Protein AF-A0A2J7QT43-F1 (afdb_monomer_lite)

Secondary structure (DSSP, 8-state):
-HHHHHHHHHHHHHHHHHHHHHHHHHHHHHHHHHHHHHHHHHHHHHHHHHHHHHHHHHHHHHHHHHHHH-TT-------------------TTHHHHHHHHHHHHHHTTSS------HHHHHHHHHHHHHHHHHHHHHHHHHHHHHHHHHHHHHHHHHHHHHHHHHHHHHHHHHHHHHHHTTSSHHHHHHHHHHHHHHH---HHHHHHHHHHHHHHTT--HHHHHHHHHHTPPP-

pLDDT: mean 78.84, std 19.87, range [29.08, 98.31]

Foldseek 3Di:
DVVVVVVVVVVVVVVVVVVVVVVVVVVVVVVVVVVVVVVVVVVVVVVVVVVVVVVVVVVVVVVVVVVVLDPDDDDDDDDDDDDDDDDDDDDPDDVVVVVVSVVVVVVCVPPPDPDPPVVVVVVVVVVVVVVVVVVVVVVVVVVVVVVVVVVVVVVVVVVVVVVVVVVVVVVVVVVVVVVVLQDDPLVVVLVVLVVCLVVDPDLVSVVVSVVVNCVSVVDDPVRVVVVVVVSDDDD

Sequence (235 aa):
MKVKKLFSVQLLKAEKMKCKEELAATEMDYRGRLSLLEQQLQKQRERSLSLLEEKEQEIQTLKSTFQMFLPGNMKRGSPAELLETKETGSGSGNVIDSLTQFNEVIRGLGPTGGGENPHMLHYAHELARRNVEISNLRKAKHQLESAFRQFQRAATIEEEKHQEETNELKEEVARLQRCQSREGANLEYLKNVVLSFLLSTDSSSKRHMLNAIAAVLKFSSSEMEQVSCTHKPPV

Organism: NCBI:txid105785

Structure (mmCIF, N/CA/C/O backbone):
data_AF-A0A2J7QT43-F1
#
_entry.id   AF-A0A2J7QT43-F1
#
loop_
_atom_site.group_PDB
_atom_site.id
_atom_site.type_symbol
_atom_site.label_atom_id
_atom_site.label_alt_id
_atom_site.label_comp_id
_atom_site.label_asym_id
_atom_site.label_entity_id
_atom_site.label_seq_id
_atom_site.pdbx_PDB_ins_code
_atom_site.Cartn_x
_atom_site.Cartn_y
_atom_site.Cartn_z
_atom_site.occupancy
_atom_site.B_iso_or_equiv
_atom_site.auth_seq_id
_atom_site.auth_comp_id
_atom_site.auth_asym_id
_atom_site.auth_atom_id
_atom_site.pdbx_PDB_model_num
ATOM 1 N N . MET A 1 1 ? -29.840 -34.479 24.293 1.00 61.56 1 MET A N 1
ATOM 2 C CA . MET A 1 1 ? -28.801 -35.175 23.488 1.00 61.56 1 MET A CA 1
ATOM 3 C C . MET A 1 1 ? -28.805 -34.819 21.996 1.00 61.56 1 MET A C 1
ATOM 5 O O . MET A 1 1 ? -27.731 -34.552 21.474 1.00 61.56 1 MET A O 1
ATOM 9 N N . LYS A 1 2 ? -29.954 -34.758 21.302 1.00 67.00 2 LYS A N 1
ATOM 10 C CA . LYS A 1 2 ? -30.014 -34.458 19.850 1.00 67.00 2 LYS A CA 1
ATOM 11 C C . LYS A 1 2 ? -29.421 -33.092 19.447 1.00 67.00 2 LYS A C 1
ATOM 13 O O . LYS A 1 2 ? -28.679 -33.027 18.477 1.00 67.00 2 LYS A O 1
ATOM 18 N N . VAL A 1 3 ? -29.667 -32.036 20.230 1.00 73.56 3 VAL A N 1
ATOM 19 C CA . VAL A 1 3 ? -29.194 -30.663 19.938 1.00 73.56 3 VAL A CA 1
ATOM 20 C C . VAL A 1 3 ? -27.662 -30.543 19.980 1.00 73.56 3 VAL A C 1
ATOM 22 O O . VAL A 1 3 ? -27.067 -30.001 19.056 1.00 73.56 3 VAL A O 1
ATOM 25 N N . LYS A 1 4 ? -27.001 -31.136 20.988 1.00 76.00 4 LYS A N 1
ATOM 26 C CA . LYS A 1 4 ? -25.525 -31.173 21.076 1.00 76.00 4 LYS A CA 1
ATOM 27 C C . LYS A 1 4 ? -24.887 -31.904 19.888 1.00 76.00 4 LYS A C 1
ATOM 29 O O . LYS A 1 4 ? -23.853 -31.475 19.389 1.00 76.00 4 LYS A O 1
ATOM 34 N N . LYS A 1 5 ? -25.516 -32.986 19.414 1.00 78.94 5 LYS A N 1
ATOM 35 C CA . LYS A 1 5 ? -25.038 -33.750 18.252 1.00 78.94 5 LYS A CA 1
ATOM 36 C C . LYS A 1 5 ? -25.176 -32.944 16.956 1.00 78.94 5 LYS A C 1
ATOM 38 O O . LYS A 1 5 ? -24.271 -32.967 16.134 1.00 78.94 5 LYS A O 1
ATOM 43 N N . LEU A 1 6 ? -26.269 -32.192 16.805 1.00 82.69 6 LEU A N 1
ATOM 44 C CA . LEU A 1 6 ? -26.490 -31.319 15.650 1.00 82.69 6 LEU A CA 1
ATOM 45 C C . LEU A 1 6 ? -25.463 -30.176 15.592 1.00 82.69 6 LEU A C 1
ATOM 47 O O . LEU A 1 6 ? -24.885 -29.925 14.539 1.00 82.69 6 LEU A O 1
ATOM 51 N N . PHE A 1 7 ? -25.191 -29.545 16.738 1.00 87.88 7 PHE A N 1
ATOM 52 C CA . PHE A 1 7 ? -24.201 -28.473 16.857 1.00 87.88 7 PHE A CA 1
ATOM 53 C C . PHE A 1 7 ? -22.779 -28.965 16.554 1.00 87.88 7 PHE A C 1
ATOM 55 O O . PHE A 1 7 ? -22.056 -28.336 15.790 1.00 87.88 7 PHE A O 1
ATOM 62 N N . SER A 1 8 ? -22.402 -30.140 17.069 1.00 87.62 8 SER A N 1
ATOM 63 C CA . SER A 1 8 ? -21.104 -30.765 16.776 1.00 87.62 8 SER A CA 1
ATOM 64 C C . SER A 1 8 ? -20.928 -31.091 15.286 1.00 87.62 8 SER A C 1
ATOM 66 O O . SER A 1 8 ? -19.861 -30.846 14.728 1.00 87.62 8 SER A O 1
ATOM 68 N N . VAL A 1 9 ? -21.980 -31.570 14.612 1.00 90.06 9 VAL A N 1
ATOM 69 C CA . VAL A 1 9 ? -21.951 -31.832 13.161 1.00 90.06 9 VAL A CA 1
ATOM 70 C C . VAL A 1 9 ? -21.830 -30.536 12.352 1.00 90.06 9 VAL A C 1
ATOM 72 O O . VAL A 1 9 ? -21.115 -30.507 11.352 1.00 90.06 9 VAL A O 1
ATOM 75 N N . GLN A 1 10 ? -22.498 -29.459 12.774 1.00 89.06 10 GLN A N 1
ATOM 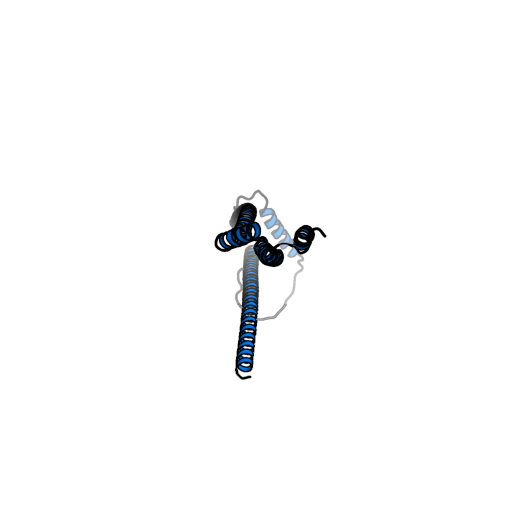76 C CA . GLN A 1 10 ? -22.375 -28.148 12.129 1.00 89.06 10 GLN A CA 1
ATOM 77 C C . GLN A 1 10 ? -20.966 -27.563 12.278 1.00 89.06 10 GLN A C 1
ATOM 79 O O . GLN A 1 10 ? -20.416 -27.073 11.294 1.00 89.06 10 GLN A O 1
ATOM 84 N N . LEU A 1 11 ? -20.360 -27.684 13.462 1.00 91.25 11 LEU A N 1
ATOM 85 C CA . LEU A 1 11 ? -18.984 -27.252 13.724 1.00 91.25 11 LEU A CA 1
ATOM 86 C C . LEU A 1 11 ? -17.975 -27.999 12.848 1.00 91.25 11 LEU A C 1
ATOM 88 O O . LEU A 1 11 ? -17.187 -27.363 12.157 1.00 91.25 11 LEU A O 1
ATOM 92 N N . LEU A 1 12 ? -18.073 -29.330 12.781 1.00 91.81 12 LEU A N 1
ATOM 93 C CA . LEU A 1 12 ? -17.189 -30.151 11.948 1.00 91.81 12 LEU A CA 1
ATOM 94 C C . LEU A 1 12 ? -17.316 -29.800 10.454 1.00 91.81 12 LEU A C 1
ATOM 96 O O . LEU A 1 12 ? -16.341 -29.813 9.702 1.00 91.81 12 LEU A O 1
ATOM 100 N N . LYS A 1 13 ? -18.535 -29.473 10.005 1.00 92.94 13 LYS A N 1
ATOM 101 C CA . LYS A 1 13 ? -18.793 -29.053 8.623 1.00 92.94 13 LYS A CA 1
ATOM 102 C C . LYS A 1 13 ? -18.181 -27.681 8.329 1.00 92.94 13 LYS A C 1
ATOM 104 O O . LYS A 1 13 ? -17.627 -27.507 7.248 1.00 92.94 13 LYS A O 1
ATOM 109 N N . ALA A 1 14 ? -18.251 -26.744 9.275 1.00 93.06 14 ALA A N 1
ATOM 110 C CA . ALA A 1 14 ? -17.619 -25.432 9.156 1.00 93.06 14 ALA A CA 1
ATOM 111 C C . ALA A 1 14 ? -16.085 -25.538 9.134 1.00 93.06 14 ALA A C 1
ATOM 113 O O . ALA A 1 14 ? -15.444 -24.937 8.278 1.00 93.06 14 ALA A O 1
ATOM 114 N N . GLU A 1 15 ? -15.501 -26.371 9.998 1.00 92.81 15 GLU A N 1
ATOM 115 C CA . GLU A 1 15 ? -14.054 -26.622 10.038 1.00 92.81 15 GLU A CA 1
ATOM 116 C C . GLU A 1 15 ? -13.543 -27.242 8.731 1.00 92.81 15 GLU A C 1
ATOM 118 O O . GLU A 1 15 ? -12.542 -26.800 8.168 1.00 92.81 15 GLU A O 1
ATOM 123 N N . LYS A 1 16 ? -14.285 -28.213 8.182 1.00 93.31 16 LYS A N 1
ATOM 124 C CA . LYS A 1 16 ? -13.969 -28.828 6.887 1.00 93.31 16 LYS A CA 1
ATOM 125 C C . LYS A 1 16 ? -14.049 -27.829 5.730 1.00 93.31 16 LYS A C 1
ATOM 127 O O . LYS A 1 16 ? -13.234 -27.904 4.814 1.00 93.31 16 LYS A O 1
ATOM 132 N N . MET A 1 17 ? -15.029 -26.923 5.748 1.00 94.56 17 MET A N 1
ATOM 133 C CA . MET A 1 17 ? -15.142 -25.860 4.743 1.00 94.56 17 MET A CA 1
ATOM 134 C C . MET A 1 17 ? -13.964 -24.892 4.836 1.00 94.56 17 MET A C 1
ATOM 136 O O . MET A 1 17 ? -13.324 -24.640 3.821 1.00 94.56 17 MET A O 1
ATOM 140 N N . LYS A 1 18 ? -13.607 -24.461 6.049 1.00 95.25 18 LYS A N 1
ATOM 141 C CA . LYS A 1 18 ? -12.471 -23.568 6.286 1.00 95.25 18 LYS A CA 1
ATOM 142 C C . LYS A 1 18 ? -11.145 -24.174 5.816 1.00 95.25 18 LYS A C 1
ATOM 144 O O . LYS A 1 18 ? -10.412 -23.541 5.070 1.00 95.25 18 LYS A O 1
ATOM 149 N N . CYS A 1 19 ? -10.880 -25.436 6.157 1.00 94.00 19 CYS A N 1
ATOM 150 C CA . CYS A 1 19 ? -9.677 -26.137 5.697 1.00 94.00 19 CYS A CA 1
ATOM 151 C C . CYS A 1 19 ? -9.636 -26.274 4.161 1.00 94.00 19 CYS A C 1
ATOM 153 O O . CYS A 1 19 ? -8.582 -26.139 3.545 1.00 94.00 19 CYS A O 1
ATOM 155 N N . LYS A 1 20 ? -10.793 -26.492 3.519 1.00 96.25 20 LYS A N 1
ATOM 156 C CA . LYS A 1 20 ? -10.895 -26.555 2.054 1.00 96.25 20 LYS A CA 1
ATOM 157 C C . LYS A 1 20 ? -10.632 -25.195 1.395 1.00 96.25 20 LYS A C 1
ATOM 159 O O . LYS A 1 20 ? -10.003 -25.152 0.342 1.00 96.25 20 LYS A O 1
ATOM 164 N N . GLU A 1 21 ? -11.117 -24.112 1.993 1.00 95.94 21 GLU A N 1
ATOM 165 C CA . GLU A 1 21 ? -10.874 -22.741 1.529 1.00 95.94 21 GLU A CA 1
ATOM 166 C C . GLU A 1 21 ? -9.398 -22.354 1.677 1.00 95.94 21 GLU A C 1
ATOM 168 O O . GLU A 1 21 ? -8.811 -21.838 0.730 1.00 95.94 21 GLU A O 1
ATOM 173 N N . GLU A 1 22 ? -8.770 -22.684 2.808 1.00 95.69 22 GLU A N 1
ATOM 174 C CA . GLU A 1 22 ? -7.334 -22.465 3.037 1.00 95.69 22 GLU A CA 1
ATOM 175 C C . GLU A 1 22 ? -6.466 -23.266 2.048 1.00 95.69 22 GLU A C 1
ATOM 177 O O . GLU A 1 22 ? -5.495 -22.741 1.494 1.00 95.69 22 GLU A O 1
ATOM 182 N N . LEU A 1 23 ? -6.839 -24.516 1.749 1.00 94.81 23 LEU A N 1
ATOM 183 C CA . LEU A 1 23 ? -6.164 -25.322 0.728 1.00 94.81 23 LEU A CA 1
ATOM 184 C C . LEU A 1 23 ? -6.304 -24.692 -0.666 1.00 94.81 23 LEU A C 1
ATOM 186 O O . LEU A 1 23 ? -5.317 -24.553 -1.380 1.00 94.81 23 LEU A O 1
ATOM 190 N N . ALA A 1 24 ? -7.509 -24.261 -1.044 1.00 96.38 24 ALA A N 1
ATOM 191 C CA . ALA A 1 24 ? -7.739 -23.628 -2.341 1.00 96.38 24 ALA A CA 1
ATOM 192 C C . ALA A 1 24 ? -6.985 -22.292 -2.482 1.00 96.38 24 ALA A C 1
ATOM 194 O O . ALA A 1 24 ? -6.454 -21.993 -3.552 1.00 96.38 24 ALA A O 1
ATOM 195 N N . ALA A 1 25 ? -6.902 -21.508 -1.403 1.00 96.69 25 ALA A N 1
ATOM 196 C CA . ALA A 1 25 ? -6.152 -20.256 -1.374 1.00 96.69 25 ALA A CA 1
ATOM 197 C C . ALA A 1 25 ? -4.647 -20.500 -1.560 1.00 96.69 25 ALA A C 1
ATOM 199 O O . ALA A 1 25 ? -4.021 -19.879 -2.418 1.00 96.69 25 ALA A O 1
ATOM 200 N N . THR A 1 26 ? -4.078 -21.461 -0.825 1.00 95.19 26 THR A N 1
ATOM 201 C CA . THR A 1 26 ? -2.656 -21.809 -0.970 1.00 95.19 26 THR A CA 1
ATOM 202 C C . THR A 1 26 ? -2.347 -22.394 -2.352 1.00 95.19 26 THR A C 1
ATOM 204 O O . THR A 1 26 ? -1.345 -22.021 -2.959 1.00 95.19 26 THR A O 1
ATOM 207 N N . GLU A 1 27 ? -3.221 -23.234 -2.916 1.00 96.81 27 GLU A N 1
ATOM 208 C CA . GLU A 1 27 ? -3.086 -23.725 -4.295 1.00 96.81 27 GLU A CA 1
ATOM 209 C C . GLU A 1 27 ? -3.117 -22.594 -5.334 1.00 96.81 27 GLU A C 1
ATOM 211 O O . GLU A 1 27 ? -2.319 -22.611 -6.277 1.00 96.81 27 GLU A O 1
ATOM 216 N N . MET A 1 28 ? -4.000 -21.602 -5.176 1.00 96.50 28 MET A N 1
ATOM 217 C CA . MET A 1 28 ? -4.022 -20.424 -6.049 1.00 96.50 28 MET A CA 1
ATOM 218 C C . MET A 1 28 ? -2.728 -19.615 -5.946 1.00 96.50 28 MET A C 1
ATOM 220 O O . MET A 1 28 ? -2.174 -19.240 -6.982 1.00 96.50 28 MET A O 1
ATOM 224 N N . ASP A 1 29 ? -2.206 -19.407 -4.738 1.00 96.50 29 ASP A N 1
ATOM 225 C CA . ASP A 1 29 ? -0.939 -18.702 -4.529 1.00 96.50 29 ASP A CA 1
ATOM 226 C C . ASP A 1 29 ? 0.233 -19.430 -5.199 1.00 96.50 29 ASP A C 1
ATOM 228 O O . ASP A 1 29 ? 1.050 -18.806 -5.884 1.00 96.50 29 ASP A O 1
ATOM 232 N N . TYR A 1 30 ? 0.313 -20.758 -5.060 1.00 95.94 30 TYR A N 1
ATOM 233 C CA . TYR A 1 30 ? 1.356 -21.550 -5.715 1.00 95.94 30 TYR A CA 1
ATOM 234 C C . TYR A 1 30 ? 1.230 -21.526 -7.238 1.00 95.94 30 TYR A C 1
ATOM 236 O O . TYR A 1 30 ? 2.240 -21.362 -7.924 1.00 95.94 30 TYR A O 1
ATOM 244 N N . ARG A 1 31 ? 0.009 -21.615 -7.782 1.00 97.62 31 ARG A N 1
ATOM 245 C CA . ARG A 1 31 ? -0.229 -21.457 -9.227 1.00 97.62 31 ARG A CA 1
ATOM 246 C C . ARG A 1 31 ? 0.184 -20.073 -9.724 1.00 97.62 31 ARG A C 1
ATOM 248 O O . ARG A 1 31 ? 0.811 -19.974 -10.776 1.00 97.62 31 ARG A O 1
ATOM 255 N N . GLY A 1 32 ? -0.108 -19.021 -8.959 1.00 97.19 32 GLY A N 1
ATOM 256 C CA . GLY A 1 32 ? 0.315 -17.657 -9.275 1.00 97.19 32 GLY A CA 1
ATOM 257 C C . GLY A 1 32 ? 1.838 -17.513 -9.300 1.00 97.19 32 GLY A C 1
ATOM 258 O O . GLY A 1 32 ? 2.397 -16.975 -10.257 1.00 97.19 32 GLY A O 1
ATOM 259 N N . ARG A 1 33 ? 2.532 -18.056 -8.291 1.00 97.25 33 ARG A N 1
ATOM 260 C CA . ARG A 1 33 ? 4.005 -18.056 -8.228 1.00 97.25 33 ARG A CA 1
ATOM 261 C C . ARG A 1 33 ? 4.638 -18.842 -9.376 1.00 97.25 33 ARG A C 1
ATOM 263 O O . ARG A 1 33 ? 5.612 -18.366 -9.954 1.00 97.25 33 ARG A O 1
ATOM 270 N N . LEU A 1 34 ? 4.085 -20.006 -9.721 1.00 96.25 34 LEU A N 1
ATOM 271 C CA . LEU A 1 34 ? 4.544 -20.808 -10.860 1.00 96.25 34 LEU A CA 1
ATOM 272 C C . LEU A 1 34 ? 4.409 -20.034 -12.173 1.00 96.25 34 LEU A C 1
ATOM 274 O O . LEU A 1 34 ? 5.391 -19.903 -12.897 1.00 96.25 34 LEU A O 1
ATOM 278 N N . SER A 1 35 ? 3.243 -19.435 -12.426 1.00 96.44 35 SER A N 1
ATOM 279 C CA . SER A 1 35 ? 3.007 -18.642 -13.637 1.00 96.44 35 SER A CA 1
ATOM 280 C C . SER A 1 35 ? 3.967 -17.450 -13.752 1.00 96.44 35 SER A C 1
ATOM 282 O O . SER A 1 35 ? 4.506 -17.182 -14.828 1.00 96.44 35 SER A O 1
ATOM 284 N N . LEU A 1 36 ? 4.258 -16.765 -12.639 1.00 97.06 36 LEU A N 1
ATOM 285 C CA . LEU A 1 36 ? 5.228 -15.669 -12.623 1.00 97.06 36 LEU A CA 1
ATOM 286 C C . LEU A 1 36 ? 6.647 -16.149 -12.972 1.00 97.06 36 LEU A C 1
ATOM 288 O O . LEU A 1 36 ? 7.334 -15.503 -13.765 1.00 97.06 36 LEU A O 1
ATOM 292 N N . LEU A 1 37 ? 7.085 -17.271 -12.394 1.00 97.31 37 LEU A N 1
ATOM 293 C CA . LEU A 1 37 ? 8.401 -17.856 -12.668 1.00 97.31 37 LEU A CA 1
ATOM 294 C C . LEU A 1 37 ? 8.528 -18.305 -14.128 1.00 97.31 37 LEU A C 1
ATOM 296 O O . LEU A 1 37 ? 9.536 -18.019 -14.774 1.00 97.31 37 LEU A O 1
ATOM 300 N N . GLU A 1 38 ? 7.496 -18.948 -14.671 1.00 96.44 38 GLU A N 1
ATOM 301 C CA . GLU A 1 38 ? 7.438 -19.338 -16.082 1.00 96.44 38 GLU A CA 1
ATOM 302 C C . GLU A 1 38 ? 7.547 -18.118 -17.003 1.00 96.44 38 GLU A C 1
ATOM 304 O O . GLU A 1 38 ? 8.339 -18.120 -17.948 1.00 96.44 38 GLU A O 1
ATOM 309 N N . GLN A 1 39 ? 6.831 -17.033 -16.691 1.00 97.19 39 GLN A N 1
ATOM 310 C CA . GLN A 1 39 ? 6.901 -15.793 -17.461 1.00 97.19 39 GLN A CA 1
ATOM 311 C C . GLN A 1 39 ? 8.296 -15.150 -17.402 1.00 97.19 39 GLN A C 1
ATOM 313 O O . GLN A 1 39 ? 8.789 -14.641 -18.410 1.00 97.19 39 GLN A O 1
ATOM 318 N N . GLN A 1 40 ? 8.945 -15.149 -16.235 1.00 94.75 40 GLN A N 1
ATOM 319 C CA . GLN A 1 40 ? 10.306 -14.625 -16.089 1.00 94.75 40 GLN A CA 1
ATOM 320 C C . GLN A 1 40 ? 11.310 -15.435 -16.913 1.00 94.75 40 GLN A C 1
ATOM 322 O O . GLN A 1 40 ? 12.140 -14.855 -17.617 1.00 94.75 40 GLN A O 1
ATOM 327 N N . LEU A 1 41 ? 11.198 -16.762 -16.875 1.00 96.62 41 LEU A N 1
ATOM 328 C CA . LEU A 1 41 ? 12.061 -17.665 -17.626 1.00 96.62 41 LEU A CA 1
ATOM 329 C C . LEU A 1 41 ? 11.861 -17.503 -19.139 1.00 96.62 41 LEU A C 1
ATOM 331 O O . LEU A 1 41 ? 12.836 -17.456 -19.891 1.00 96.62 41 LEU A O 1
ATOM 335 N N . GLN A 1 42 ? 10.615 -17.336 -19.585 1.00 94.69 42 GLN A N 1
ATOM 336 C CA . GLN A 1 42 ? 10.295 -17.053 -20.982 1.00 94.69 42 GLN A CA 1
ATOM 337 C C . GLN A 1 42 ? 10.910 -15.723 -21.448 1.00 94.69 42 GLN A C 1
ATOM 339 O O . GLN A 1 42 ? 11.611 -15.693 -22.458 1.00 94.69 42 GLN A O 1
ATOM 344 N N . LYS A 1 43 ? 10.762 -14.647 -20.664 1.00 96.75 43 LYS A N 1
ATOM 345 C CA . LYS A 1 43 ? 11.392 -13.346 -20.959 1.00 96.75 43 LYS A CA 1
ATOM 346 C C . LYS A 1 43 ? 12.916 -13.431 -21.013 1.00 96.75 43 LYS A C 1
ATOM 348 O O . LYS A 1 43 ? 13.546 -12.780 -21.844 1.00 96.75 43 LYS A O 1
ATOM 353 N N . GLN A 1 44 ? 13.529 -14.221 -20.131 1.00 95.31 44 GLN A N 1
ATOM 354 C CA . GLN A 1 44 ? 14.975 -14.431 -20.143 1.00 95.31 44 GLN A CA 1
ATOM 355 C C . GLN A 1 44 ? 15.423 -15.157 -21.418 1.00 95.31 44 GLN A C 1
ATOM 357 O O . GLN A 1 44 ? 16.417 -14.754 -22.023 1.00 95.31 44 GLN A O 1
ATOM 362 N N . ARG A 1 45 ? 14.684 -16.189 -21.847 1.00 96.81 45 ARG A N 1
ATOM 363 C CA . ARG A 1 45 ? 14.942 -16.900 -23.109 1.00 96.81 45 ARG A CA 1
ATOM 364 C C . ARG A 1 45 ? 14.825 -15.969 -24.310 1.00 96.81 45 ARG A C 1
ATOM 366 O O . ARG A 1 45 ? 15.742 -15.934 -25.121 1.00 96.81 45 ARG A O 1
ATOM 373 N N . GLU A 1 46 ? 13.758 -15.180 -24.388 1.00 94.69 46 GLU A N 1
ATOM 374 C CA . GLU A 1 46 ? 13.542 -14.205 -25.468 1.00 94.69 46 GLU A CA 1
ATOM 375 C C . GLU A 1 46 ? 14.668 -13.169 -25.529 1.00 94.69 46 GLU A C 1
ATOM 377 O O . GLU A 1 46 ? 15.241 -12.933 -26.592 1.00 94.69 46 GLU A O 1
ATOM 382 N N . ARG A 1 47 ? 15.067 -12.615 -24.377 1.00 92.62 47 ARG A N 1
ATOM 383 C CA . ARG A 1 47 ? 16.205 -11.691 -24.295 1.00 92.62 47 ARG A CA 1
ATOM 384 C C . ARG A 1 47 ? 17.508 -12.342 -24.758 1.00 92.62 47 ARG A C 1
ATOM 386 O O . ARG A 1 47 ? 18.287 -11.704 -25.459 1.00 92.62 47 ARG A O 1
ATOM 393 N N . SER A 1 48 ? 17.757 -13.589 -24.358 1.00 90.88 48 SER A N 1
ATOM 394 C CA . SER A 1 48 ? 18.959 -14.322 -24.762 1.00 90.88 48 SER A CA 1
ATOM 395 C C . SER A 1 48 ? 18.976 -14.609 -26.261 1.00 90.88 48 SER A C 1
ATOM 397 O O . SER A 1 48 ? 20.030 -14.496 -26.877 1.00 90.88 48 SER A O 1
ATOM 399 N N . LEU A 1 49 ? 17.830 -14.971 -26.844 1.00 92.19 49 LEU A N 1
ATOM 400 C CA . LEU A 1 49 ? 17.700 -15.215 -28.280 1.00 92.19 49 LEU A CA 1
ATOM 401 C C . LEU A 1 49 ? 17.925 -13.934 -29.083 1.00 92.19 49 LEU A C 1
ATOM 403 O O . LEU A 1 49 ? 18.687 -13.956 -30.040 1.00 92.19 49 LEU A O 1
ATOM 407 N N . SER A 1 50 ? 17.344 -12.815 -28.651 1.00 88.25 50 SER A N 1
ATOM 408 C CA . SER A 1 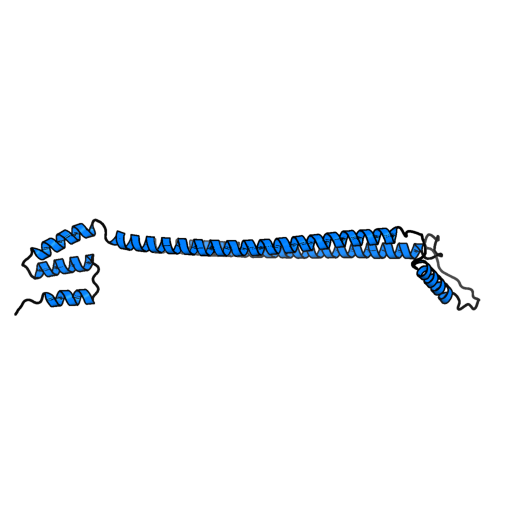50 ? 17.535 -11.519 -29.310 1.00 88.25 50 SER A CA 1
ATOM 409 C C . SER A 1 50 ? 18.999 -11.059 -29.284 1.00 88.25 50 SER A C 1
ATOM 411 O O . SER A 1 50 ? 19.512 -10.603 -30.300 1.00 88.25 50 SER A O 1
ATOM 413 N N . LEU A 1 51 ? 19.703 -11.237 -28.159 1.00 89.06 51 LEU A N 1
ATOM 414 C CA . LEU A 1 51 ? 21.139 -10.936 -28.075 1.00 89.06 51 LEU A CA 1
ATOM 415 C C . LEU A 1 51 ? 21.983 -11.855 -28.965 1.00 89.06 51 LEU A C 1
ATOM 417 O O . LEU A 1 51 ? 22.982 -11.418 -29.532 1.00 89.06 51 LEU A O 1
ATOM 421 N N . LEU A 1 52 ? 21.604 -13.131 -29.071 1.00 90.12 52 LEU A N 1
ATOM 422 C CA . LEU A 1 52 ? 22.289 -14.080 -29.942 1.00 90.12 52 LEU A CA 1
ATOM 423 C C . LEU A 1 52 ? 22.103 -13.702 -31.417 1.00 90.12 52 LEU A C 1
ATOM 425 O O . LEU A 1 52 ? 23.066 -13.738 -32.175 1.00 90.12 52 LEU A O 1
ATOM 429 N N . GLU A 1 53 ? 20.894 -13.293 -31.804 1.00 90.50 53 GLU A N 1
ATOM 430 C CA . GLU A 1 53 ? 20.589 -12.808 -33.151 1.00 90.50 53 GLU A CA 1
ATOM 431 C C . GLU A 1 53 ? 21.385 -11.540 -33.492 1.00 90.50 53 GLU A C 1
ATOM 433 O O . GLU A 1 53 ? 22.000 -11.479 -34.553 1.00 90.50 53 GLU A O 1
ATOM 438 N N . GLU A 1 54 ? 21.460 -10.568 -32.576 1.00 89.75 54 GLU A N 1
ATOM 439 C CA . GLU A 1 54 ? 22.285 -9.362 -32.747 1.00 89.75 54 GLU A CA 1
ATOM 440 C C . GLU A 1 54 ? 23.764 -9.722 -32.961 1.00 89.75 54 GLU A C 1
ATOM 442 O O . GLU A 1 54 ? 24.422 -9.184 -33.853 1.00 89.75 54 GLU A O 1
ATOM 447 N N . LYS A 1 55 ? 24.288 -10.680 -32.185 1.00 91.44 55 LYS A N 1
ATOM 448 C CA . LYS A 1 55 ? 25.673 -11.146 -32.329 1.00 91.44 55 LYS A CA 1
ATOM 449 C C . LYS A 1 55 ? 25.908 -11.894 -33.635 1.00 91.44 55 LYS A C 1
ATOM 451 O O . LYS A 1 55 ? 26.956 -11.702 -34.245 1.00 91.44 55 LYS A O 1
ATOM 456 N N . GLU A 1 56 ? 24.957 -12.703 -34.089 1.00 89.44 56 GLU A N 1
ATOM 457 C CA . GLU A 1 56 ? 25.064 -13.377 -35.384 1.00 89.44 56 GLU A CA 1
ATOM 458 C C . GLU A 1 56 ? 25.044 -12.362 -36.535 1.00 89.44 56 GLU A C 1
ATOM 460 O O . GLU A 1 56 ? 25.858 -12.462 -37.451 1.00 89.44 56 GLU A O 1
ATOM 465 N N . GLN A 1 57 ? 24.200 -11.328 -36.456 1.00 88.56 57 GLN A N 1
ATOM 466 C CA . GLN A 1 57 ? 24.178 -10.231 -37.428 1.00 88.56 57 GLN A CA 1
ATOM 467 C C . GLN A 1 57 ? 25.492 -9.435 -37.429 1.00 88.56 57 GLN A C 1
ATOM 469 O O . GLN A 1 57 ? 26.015 -9.110 -38.499 1.00 88.56 57 GLN A O 1
ATOM 474 N N . GLU A 1 58 ? 26.068 -9.156 -36.256 1.00 88.75 58 GLU A N 1
ATOM 475 C CA . GLU A 1 58 ? 27.380 -8.511 -36.128 1.00 88.75 58 GLU A CA 1
ATOM 476 C C . GLU A 1 58 ? 28.477 -9.374 -36.769 1.00 88.75 58 GLU A C 1
ATOM 478 O O . GLU A 1 58 ? 29.255 -8.881 -37.587 1.00 88.75 58 GLU A O 1
ATOM 483 N N . ILE A 1 59 ? 28.495 -10.679 -36.477 1.00 87.62 59 ILE A N 1
ATOM 484 C CA . ILE A 1 59 ? 29.431 -11.640 -37.075 1.00 87.62 59 ILE A CA 1
ATOM 485 C C . ILE A 1 59 ? 29.255 -11.695 -38.594 1.00 87.62 59 ILE A C 1
ATOM 487 O O . ILE A 1 59 ? 30.245 -11.693 -39.325 1.00 87.62 59 ILE A O 1
ATOM 491 N N . GLN A 1 60 ? 28.020 -11.747 -39.090 1.00 85.00 60 GLN A N 1
ATOM 492 C CA . GLN A 1 60 ? 27.727 -11.803 -40.519 1.00 85.00 60 GLN A CA 1
ATOM 493 C C . GLN A 1 60 ? 28.167 -10.520 -41.226 1.00 85.00 60 GLN A C 1
ATOM 495 O O . GLN A 1 60 ? 28.785 -10.582 -42.290 1.00 85.00 60 GLN A O 1
ATOM 500 N N . THR A 1 61 ? 27.931 -9.368 -40.603 1.00 81.25 61 THR A N 1
ATOM 501 C CA . THR A 1 61 ? 28.397 -8.069 -41.094 1.00 81.25 61 THR A CA 1
ATOM 502 C C . THR A 1 61 ? 29.919 -8.027 -41.126 1.00 81.25 61 THR A C 1
ATOM 504 O O . THR A 1 61 ? 30.492 -7.649 -42.146 1.00 81.25 61 THR A O 1
ATOM 507 N N . LEU A 1 62 ? 30.593 -8.481 -40.066 1.00 79.75 62 LEU A N 1
ATOM 508 C CA . LEU A 1 62 ? 32.052 -8.513 -39.989 1.00 79.75 62 LEU A CA 1
ATOM 509 C C . LEU A 1 62 ? 32.653 -9.464 -41.034 1.00 79.75 62 LEU A C 1
ATOM 511 O O . LEU A 1 62 ? 33.607 -9.096 -41.713 1.00 79.75 62 LEU A O 1
ATOM 515 N N . LYS A 1 63 ? 32.053 -10.646 -41.230 1.00 76.50 63 LYS A N 1
ATOM 516 C CA . LYS A 1 63 ? 32.425 -11.603 -42.286 1.00 76.50 63 LYS A CA 1
ATOM 517 C C . LYS A 1 63 ? 32.243 -11.006 -43.679 1.00 76.50 63 LYS A C 1
ATOM 519 O O . LYS A 1 63 ? 33.157 -11.097 -44.490 1.00 76.50 63 LYS A O 1
ATOM 524 N N . SER A 1 64 ? 31.099 -10.377 -43.950 1.00 73.44 64 SER A N 1
ATOM 525 C CA . SER A 1 64 ? 30.820 -9.734 -45.241 1.00 73.44 64 SER A CA 1
ATOM 526 C C . SER A 1 64 ? 31.790 -8.585 -45.507 1.00 73.44 64 SER A C 1
ATOM 528 O O . SER A 1 64 ? 32.306 -8.445 -46.609 1.00 73.44 64 SER A O 1
ATOM 530 N N . THR A 1 65 ? 32.076 -7.790 -44.478 1.00 76.75 65 THR A N 1
ATOM 531 C CA . THR A 1 65 ? 33.026 -6.677 -44.522 1.00 76.75 65 THR A CA 1
ATOM 532 C C . THR A 1 65 ? 34.438 -7.194 -44.801 1.00 76.75 65 THR A C 1
ATOM 534 O O . THR A 1 65 ? 35.091 -6.739 -45.733 1.00 76.75 65 THR A O 1
ATOM 537 N N . PHE A 1 66 ? 34.883 -8.220 -44.074 1.00 75.12 66 PHE A N 1
ATOM 538 C CA . PHE A 1 66 ? 36.181 -8.864 -44.276 1.00 75.12 66 PHE A CA 1
ATOM 539 C C . PHE A 1 66 ? 36.315 -9.487 -45.673 1.00 75.12 66 PHE A C 1
ATOM 541 O O . PHE A 1 66 ? 37.333 -9.309 -46.337 1.00 75.12 66 PHE A O 1
ATOM 548 N N . GLN A 1 67 ? 35.267 -10.154 -46.164 1.00 72.19 67 GLN A N 1
ATOM 549 C CA . GLN A 1 67 ? 35.225 -10.717 -47.514 1.00 72.19 67 GLN A CA 1
ATOM 550 C C . GLN A 1 67 ? 35.265 -9.632 -48.604 1.00 72.19 67 GLN A C 1
ATOM 552 O O . GLN A 1 67 ? 35.798 -9.875 -49.683 1.00 72.19 67 GLN A O 1
ATOM 557 N N . MET A 1 68 ? 34.735 -8.440 -48.322 1.00 61.81 68 MET A N 1
ATOM 558 C CA . MET A 1 68 ? 34.756 -7.289 -49.227 1.00 61.81 68 MET A CA 1
ATOM 559 C C . MET A 1 68 ? 36.115 -6.565 -49.247 1.00 61.81 68 MET A C 1
ATOM 561 O O . MET A 1 68 ? 36.464 -5.968 -50.262 1.00 61.81 68 MET A O 1
ATOM 565 N N . PHE A 1 69 ? 36.897 -6.647 -48.162 1.00 62.38 69 PHE A N 1
ATOM 566 C CA . PHE A 1 69 ? 38.235 -6.046 -48.045 1.00 62.38 69 PHE A CA 1
ATOM 567 C C . PHE A 1 69 ? 39.392 -6.965 -48.469 1.00 62.38 69 PHE A C 1
ATOM 569 O O . PHE A 1 69 ? 40.514 -6.487 -48.618 1.00 62.38 69 PHE A O 1
ATOM 576 N N . LEU A 1 70 ? 39.146 -8.260 -48.691 1.00 55.91 70 LEU A N 1
ATOM 577 C CA . LEU A 1 70 ? 40.124 -9.195 -49.255 1.00 55.91 70 LEU A CA 1
ATOM 578 C C . LEU A 1 70 ? 40.048 -9.197 -50.796 1.00 55.91 70 LEU A C 1
ATOM 580 O O . LEU A 1 70 ? 39.088 -9.739 -51.356 1.00 55.91 70 LEU A O 1
ATOM 584 N N . PRO A 1 71 ? 41.055 -8.682 -51.526 1.00 51.22 71 PRO A N 1
ATOM 585 C CA . PRO A 1 71 ? 41.132 -8.880 -52.966 1.00 51.22 71 PRO A CA 1
ATOM 586 C C . PRO A 1 71 ? 41.599 -10.318 -53.235 1.00 51.22 71 PRO A C 1
ATOM 588 O O . PRO A 1 71 ? 42.792 -10.605 -53.240 1.00 51.22 71 PRO A O 1
ATOM 591 N N . GLY A 1 72 ? 40.659 -11.250 -53.424 1.00 52.97 72 GLY A N 1
ATOM 592 C CA . GLY A 1 72 ? 41.027 -12.634 -53.755 1.00 52.97 72 GLY A CA 1
ATOM 593 C C . GLY A 1 72 ? 39.911 -13.648 -54.000 1.00 52.97 72 GLY A C 1
ATOM 594 O O . GLY A 1 72 ? 40.162 -14.636 -54.679 1.00 52.97 72 GLY A O 1
ATOM 595 N N . ASN A 1 73 ? 38.673 -13.431 -53.541 1.00 48.59 73 ASN A N 1
ATOM 596 C CA . ASN A 1 73 ? 37.623 -14.457 -53.652 1.00 48.59 73 ASN A CA 1
ATOM 597 C C . ASN A 1 73 ? 36.332 -13.937 -54.300 1.00 48.59 73 ASN A C 1
ATOM 599 O O . ASN A 1 73 ? 35.240 -14.034 -53.742 1.00 48.59 73 ASN A O 1
ATOM 603 N N . MET A 1 74 ? 36.450 -13.441 -55.532 1.00 52.56 74 MET A N 1
ATOM 604 C CA . MET A 1 74 ? 35.317 -13.373 -56.454 1.00 52.56 74 MET A CA 1
ATOM 605 C C . MET A 1 74 ? 35.353 -14.584 -57.393 1.00 52.56 74 MET A C 1
ATOM 607 O O . MET A 1 74 ? 36.211 -14.687 -58.261 1.00 52.56 74 MET A O 1
ATOM 611 N N . LYS A 1 75 ? 34.349 -15.454 -57.218 1.00 50.47 75 LYS A N 1
ATOM 612 C CA . LYS A 1 75 ? 33.945 -16.598 -58.058 1.00 50.47 75 LYS A CA 1
ATOM 613 C C . LYS A 1 75 ? 34.810 -17.868 -57.980 1.00 50.47 75 LYS A C 1
ATOM 615 O O . LYS A 1 75 ? 35.775 -18.040 -58.713 1.00 50.47 75 LYS A O 1
ATOM 620 N N . ARG A 1 76 ? 34.289 -18.875 -57.274 1.00 39.62 76 ARG A N 1
ATOM 621 C CA . ARG A 1 76 ? 34.018 -20.178 -57.903 1.00 39.62 76 ARG A CA 1
ATOM 622 C C . ARG A 1 76 ? 32.841 -20.843 -57.197 1.00 39.62 76 ARG A C 1
ATOM 624 O O . ARG A 1 76 ? 32.879 -21.080 -55.996 1.00 39.62 76 ARG A O 1
ATOM 631 N N . GLY A 1 77 ? 31.763 -21.026 -57.951 1.00 37.94 77 GLY A N 1
ATOM 632 C CA . GLY A 1 77 ? 30.585 -21.747 -57.501 1.00 37.94 77 GLY A CA 1
ATOM 633 C C . GLY A 1 77 ? 30.818 -23.256 -57.488 1.00 37.94 77 GLY A C 1
ATOM 634 O O . GLY A 1 77 ? 31.577 -23.772 -58.300 1.00 37.94 77 GLY A O 1
ATOM 635 N N . SER A 1 78 ? 30.063 -23.901 -56.602 1.00 34.22 78 SER A N 1
ATOM 636 C CA . SER A 1 78 ? 29.691 -25.319 -56.541 1.00 34.22 78 SER A CA 1
ATOM 637 C C . SER A 1 78 ? 30.766 -26.400 -56.299 1.00 34.22 78 SER A C 1
ATOM 639 O O . SER A 1 78 ? 31.929 -26.223 -56.654 1.00 34.22 78 SER A O 1
ATOM 641 N N . PRO A 1 79 ? 30.368 -27.535 -55.678 1.00 53.75 79 PRO A N 1
ATOM 642 C CA . PRO A 1 79 ? 31.253 -28.535 -55.089 1.00 53.75 79 PRO A CA 1
ATOM 643 C C . PRO A 1 79 ? 31.452 -29.744 -56.018 1.00 53.75 79 PRO A C 1
ATOM 645 O O . PRO A 1 79 ? 30.469 -30.359 -56.419 1.00 53.75 79 PRO A O 1
ATOM 648 N N . ALA A 1 80 ? 32.698 -30.120 -56.321 1.00 36.34 80 ALA A N 1
ATOM 649 C CA . ALA A 1 80 ? 33.056 -31.457 -56.816 1.00 36.34 80 ALA A CA 1
ATOM 650 C C . ALA A 1 80 ? 34.587 -31.639 -56.895 1.00 36.34 80 ALA A C 1
ATOM 652 O O . ALA A 1 80 ? 35.251 -30.867 -57.577 1.00 36.34 80 ALA A O 1
ATOM 653 N N . GLU A 1 81 ? 35.070 -32.674 -56.197 1.00 33.03 81 GLU A N 1
ATOM 654 C CA . GLU A 1 81 ? 36.258 -33.526 -56.447 1.00 33.03 81 GLU A CA 1
ATOM 655 C C . GLU A 1 81 ? 37.658 -32.867 -56.527 1.00 33.03 81 GLU A C 1
ATOM 657 O O . GLU A 1 81 ? 37.940 -32.032 -57.375 1.00 33.03 81 GLU A O 1
ATOM 662 N N . LEU A 1 82 ? 38.529 -33.032 -55.520 1.00 44.44 82 LEU A N 1
ATOM 663 C CA . LEU A 1 82 ? 39.474 -34.146 -55.263 1.00 44.44 82 LEU A CA 1
ATOM 664 C C . LEU A 1 82 ? 40.513 -34.423 -56.375 1.00 44.44 82 LEU A C 1
ATOM 666 O O . LEU A 1 82 ? 40.137 -34.833 -57.463 1.00 44.44 82 LEU A O 1
ATOM 670 N N . LEU A 1 83 ? 41.802 -34.353 -55.967 1.00 40.12 83 LEU A N 1
ATOM 671 C CA . LEU A 1 83 ? 43.024 -34.958 -56.562 1.00 40.12 83 LEU A CA 1
ATOM 672 C C . LEU A 1 83 ? 43.498 -34.320 -57.899 1.00 40.12 83 LEU A C 1
ATOM 674 O O . LEU A 1 83 ? 42.697 -34.071 -58.779 1.00 40.12 83 LEU A O 1
ATOM 678 N N . GLU A 1 84 ? 44.760 -33.959 -58.178 1.00 34.62 84 GLU A N 1
ATOM 679 C CA . GLU A 1 84 ? 46.092 -34.321 -57.672 1.00 34.62 84 GLU A CA 1
ATOM 680 C C . GLU A 1 84 ? 47.144 -33.223 -57.995 1.00 34.62 84 GLU A C 1
ATOM 682 O O . GLU A 1 84 ? 47.139 -32.598 -59.052 1.00 34.62 84 GLU A O 1
ATOM 687 N N . THR A 1 85 ? 48.054 -33.038 -57.040 1.00 37.69 85 THR A N 1
ATOM 688 C CA . THR A 1 85 ? 49.514 -32.800 -57.075 1.00 37.69 85 THR A CA 1
ATOM 689 C C . THR A 1 85 ? 50.251 -32.474 -58.397 1.00 37.69 85 THR A C 1
ATOM 691 O O . THR A 1 85 ? 50.350 -33.326 -59.276 1.00 37.69 85 THR A O 1
ATOM 694 N N . LYS A 1 86 ? 50.992 -31.344 -58.427 1.00 34.75 86 LYS A N 1
ATOM 695 C CA . LYS A 1 86 ? 52.461 -31.319 -58.680 1.00 34.75 86 LYS A CA 1
ATOM 696 C C . LYS A 1 86 ? 53.122 -29.937 -58.482 1.00 34.75 86 LYS A C 1
ATOM 698 O O . LYS A 1 86 ? 52.959 -29.033 -59.290 1.00 34.75 86 LYS A O 1
ATOM 703 N N . GLU A 1 87 ? 53.879 -29.849 -57.386 1.00 37.28 87 GLU A N 1
ATOM 704 C CA . GLU A 1 87 ? 55.234 -29.291 -57.194 1.00 37.28 87 GLU A CA 1
ATOM 705 C C . GLU A 1 87 ? 55.759 -28.175 -58.124 1.00 37.28 87 GLU A C 1
ATOM 707 O O . GLU A 1 87 ? 55.999 -28.396 -59.309 1.00 37.28 87 GLU A O 1
ATOM 712 N N . THR A 1 88 ? 56.118 -27.024 -57.540 1.00 30.67 88 THR A N 1
ATOM 713 C CA . THR A 1 88 ? 57.508 -26.513 -57.374 1.00 30.67 88 THR A CA 1
ATOM 714 C C . THR A 1 88 ? 57.494 -24.997 -57.118 1.00 30.67 88 THR A C 1
ATOM 716 O O . THR A 1 88 ? 56.806 -24.257 -57.812 1.00 30.67 88 THR A O 1
ATOM 719 N N . GLY A 1 89 ? 58.295 -24.512 -56.160 1.00 29.08 89 GLY A N 1
ATOM 720 C CA . GLY A 1 89 ? 58.672 -23.091 -56.108 1.00 29.08 89 GLY A CA 1
ATOM 721 C C . GLY A 1 89 ? 58.710 -22.465 -54.716 1.00 29.08 89 GLY A C 1
ATOM 722 O O . GLY A 1 89 ? 57.688 -22.099 -54.150 1.00 29.08 89 GLY A O 1
ATOM 723 N N . SER A 1 90 ? 59.930 -22.304 -54.206 1.00 39.84 90 SER A N 1
ATOM 724 C CA . SER A 1 90 ? 60.315 -21.456 -53.074 1.00 39.84 90 SER A CA 1
ATOM 725 C C . SER A 1 90 ? 59.617 -20.087 -53.079 1.00 39.84 90 SER A C 1
ATOM 727 O O . SER A 1 90 ? 59.664 -19.375 -54.079 1.00 39.84 90 SER A O 1
ATOM 729 N N . GLY A 1 91 ? 59.041 -19.682 -51.944 1.00 35.38 91 GLY A N 1
ATOM 730 C CA . GLY A 1 91 ? 58.418 -18.366 -51.803 1.00 35.38 91 GLY A CA 1
ATOM 731 C C . GLY A 1 91 ? 57.784 -18.138 -50.437 1.00 35.38 91 GLY A C 1
ATOM 732 O O . GLY A 1 91 ? 56.566 -18.066 -50.313 1.00 35.38 91 GLY A O 1
ATOM 733 N N . SER A 1 92 ? 58.612 -17.995 -49.402 1.00 47.34 92 SER A N 1
ATOM 734 C CA . SER A 1 92 ? 58.235 -17.374 -48.126 1.00 47.34 92 SER A CA 1
ATOM 735 C C . SER A 1 92 ? 57.903 -15.883 -48.346 1.00 47.34 92 SER A C 1
ATOM 737 O O . SER A 1 92 ? 58.675 -15.016 -47.948 1.00 47.34 92 SER A O 1
ATOM 739 N N . GLY A 1 93 ? 56.801 -15.586 -49.046 1.00 44.22 93 GLY A N 1
ATOM 740 C CA . GLY A 1 93 ? 56.420 -14.228 -49.469 1.00 44.22 93 GLY A CA 1
ATOM 741 C C . GLY A 1 93 ? 55.002 -13.786 -49.085 1.00 44.22 93 GLY A C 1
ATOM 742 O O . GLY A 1 93 ? 54.767 -12.597 -48.911 1.00 44.22 93 GLY A O 1
ATOM 743 N N . ASN A 1 94 ? 54.058 -14.704 -48.852 1.00 52.75 94 ASN A N 1
ATOM 744 C CA . ASN A 1 94 ? 52.639 -14.309 -48.772 1.00 52.75 94 ASN A CA 1
ATOM 745 C C . ASN A 1 94 ? 52.195 -13.718 -47.423 1.00 52.75 94 ASN A C 1
ATOM 747 O O . ASN A 1 94 ? 51.218 -12.975 -47.369 1.00 52.75 94 ASN A O 1
ATOM 751 N N . VAL A 1 95 ? 52.884 -14.028 -46.320 1.00 52.19 95 VAL A N 1
ATOM 752 C CA . VAL A 1 95 ? 52.481 -13.532 -44.988 1.00 52.19 95 VAL A CA 1
ATOM 753 C C . VAL A 1 95 ? 52.887 -12.067 -44.801 1.00 52.19 95 VAL A C 1
ATOM 755 O O . VAL A 1 95 ? 52.166 -11.294 -44.174 1.00 52.19 95 VAL A O 1
ATOM 758 N N . ILE A 1 96 ? 54.019 -11.675 -45.394 1.00 49.41 96 ILE A N 1
ATOM 759 C CA . ILE A 1 96 ? 54.523 -10.301 -45.356 1.00 49.41 96 ILE A CA 1
ATOM 760 C C . ILE A 1 96 ? 53.664 -9.412 -46.253 1.00 49.41 96 ILE A C 1
ATOM 762 O O . ILE A 1 96 ? 53.226 -8.375 -45.772 1.00 49.41 96 ILE A O 1
ATOM 766 N N . ASP A 1 97 ? 53.298 -9.831 -47.467 1.00 53.53 97 ASP A N 1
ATOM 767 C CA . ASP A 1 97 ? 52.391 -9.047 -48.325 1.00 53.53 97 ASP A CA 1
ATOM 768 C C . ASP A 1 97 ? 51.007 -8.847 -47.690 1.00 53.53 97 ASP A C 1
ATOM 770 O O . ASP A 1 97 ? 50.475 -7.739 -47.700 1.00 53.53 97 ASP A O 1
ATOM 774 N N . SER A 1 98 ? 50.462 -9.870 -47.023 1.00 55.59 98 SER A N 1
ATOM 775 C CA . SER A 1 98 ? 49.169 -9.760 -46.338 1.00 55.59 98 SER A CA 1
ATOM 776 C C . SER A 1 98 ? 49.215 -8.828 -45.117 1.00 55.59 98 SER A C 1
ATOM 778 O O . SER A 1 98 ? 48.242 -8.123 -44.851 1.00 55.59 98 SER A O 1
ATOM 780 N N . LEU A 1 99 ? 50.336 -8.786 -44.385 1.00 53.25 99 LEU A N 1
ATOM 781 C CA . LEU A 1 99 ? 50.533 -7.869 -43.255 1.00 53.25 99 LEU A CA 1
ATOM 782 C C . LEU A 1 99 ? 50.865 -6.443 -43.723 1.00 53.25 99 LEU A C 1
ATOM 784 O O . LEU A 1 99 ? 50.486 -5.472 -43.072 1.00 53.25 99 LEU A O 1
ATOM 788 N N . THR A 1 100 ? 51.543 -6.307 -44.864 1.00 57.28 100 THR A N 1
ATOM 789 C CA . THR A 1 100 ? 51.871 -5.012 -45.479 1.00 57.28 100 THR A CA 1
ATOM 790 C C . THR A 1 100 ? 50.611 -4.365 -46.051 1.00 57.28 100 THR A C 1
ATOM 792 O O . THR A 1 100 ? 50.373 -3.188 -45.797 1.00 57.28 100 THR A O 1
ATOM 795 N N . GLN A 1 101 ? 49.738 -5.157 -46.682 1.00 54.44 101 GLN A N 1
ATOM 796 C CA . GLN A 1 101 ? 48.415 -4.741 -47.150 1.00 54.44 101 GLN A CA 1
ATOM 797 C C . GLN A 1 101 ? 47.467 -4.404 -45.986 1.00 54.44 101 GLN A C 1
ATOM 799 O O . GLN A 1 101 ? 46.745 -3.412 -46.040 1.00 54.44 101 GLN A O 1
ATOM 804 N N . PHE A 1 102 ? 47.517 -5.160 -44.883 1.00 53.47 102 PHE A N 1
ATOM 805 C CA . PHE A 1 102 ? 46.778 -4.839 -43.655 1.00 53.47 102 PHE A CA 1
ATOM 806 C C . PHE A 1 102 ? 47.266 -3.531 -43.008 1.00 53.47 102 PHE A C 1
ATOM 808 O O . PHE A 1 102 ? 46.458 -2.689 -42.617 1.00 53.47 102 PHE A O 1
ATOM 815 N N . ASN A 1 103 ? 48.584 -3.310 -42.961 1.00 53.06 103 ASN A N 1
ATOM 816 C CA . ASN A 1 103 ? 49.171 -2.050 -42.501 1.00 53.06 103 ASN A CA 1
ATOM 817 C C . ASN A 1 103 ? 48.845 -0.874 -43.434 1.00 53.06 103 ASN A C 1
ATOM 819 O O . ASN A 1 103 ? 48.715 0.249 -42.955 1.00 53.06 103 ASN A O 1
ATOM 823 N N . GLU A 1 104 ? 48.674 -1.106 -44.738 1.00 55.19 104 GLU A N 1
ATOM 824 C CA . GLU A 1 104 ? 48.224 -0.095 -45.702 1.00 55.19 104 GLU A CA 1
ATOM 825 C C . GLU A 1 104 ? 46.762 0.309 -45.486 1.00 55.19 104 GLU A C 1
ATOM 827 O O . GLU A 1 104 ? 46.452 1.500 -45.485 1.00 55.19 104 GLU A O 1
ATOM 832 N N . VAL A 1 105 ? 45.882 -0.657 -45.204 1.00 58.59 105 VAL A N 1
ATOM 833 C CA . VAL A 1 105 ? 44.478 -0.410 -44.835 1.00 58.59 105 VAL A CA 1
ATOM 834 C C . VAL A 1 105 ? 44.393 0.348 -43.504 1.00 58.59 105 VAL A C 1
ATOM 836 O O . VAL A 1 105 ? 43.628 1.303 -43.395 1.00 58.59 105 VAL A O 1
ATOM 839 N N . ILE A 1 106 ? 45.237 0.011 -42.519 1.00 56.09 106 ILE A N 1
ATOM 840 C CA . ILE A 1 106 ? 45.344 0.755 -41.251 1.00 56.09 106 ILE A CA 1
ATOM 841 C C . ILE A 1 106 ? 45.912 2.169 -41.466 1.00 56.09 106 ILE A C 1
ATOM 843 O O . ILE A 1 106 ? 45.427 3.119 -40.852 1.00 56.09 106 ILE A O 1
ATOM 847 N N . ARG A 1 107 ? 46.889 2.358 -42.366 1.00 52.91 107 ARG A N 1
ATOM 848 C CA . ARG A 1 107 ? 47.398 3.696 -42.734 1.00 52.91 107 ARG A CA 1
ATOM 849 C C . ARG A 1 107 ? 46.367 4.528 -43.500 1.00 52.91 107 ARG A C 1
ATOM 851 O O . ARG A 1 107 ? 46.378 5.749 -43.366 1.00 52.91 107 ARG A O 1
ATOM 858 N N . GLY A 1 108 ? 45.466 3.884 -44.244 1.00 50.25 108 GLY A N 1
ATOM 859 C CA . GLY A 1 108 ? 44.306 4.507 -44.890 1.00 50.25 108 GLY A CA 1
ATOM 860 C C . GLY A 1 108 ? 43.223 4.986 -43.914 1.00 50.25 108 GLY A C 1
ATOM 861 O O . GLY A 1 108 ? 42.362 5.768 -44.304 1.00 50.25 108 GLY A O 1
ATOM 862 N N . LEU A 1 109 ? 43.292 4.571 -42.643 1.00 52.97 109 LEU A N 1
ATOM 863 C CA . LEU A 1 109 ? 42.442 5.047 -41.543 1.00 52.97 109 LEU A CA 1
ATOM 864 C C . LEU A 1 109 ? 43.067 6.228 -40.766 1.00 52.97 109 LEU A C 1
ATOM 866 O O . LEU A 1 109 ? 42.496 6.680 -39.773 1.00 52.97 109 LEU A O 1
ATOM 870 N N . GLY A 1 110 ? 44.236 6.733 -41.191 1.00 46.38 110 GLY A N 1
ATOM 871 C CA . GLY A 1 110 ? 44.853 7.941 -40.631 1.00 46.38 110 GLY A CA 1
ATOM 872 C C . GLY A 1 110 ? 44.027 9.216 -40.896 1.00 46.38 110 GLY A C 1
ATOM 873 O O . GLY A 1 110 ? 43.224 9.244 -41.827 1.00 46.38 110 GLY A O 1
ATOM 874 N N . PRO A 1 111 ? 44.226 10.308 -40.127 1.00 49.34 111 PRO A N 1
ATOM 875 C CA . PRO A 1 111 ? 43.275 11.424 -40.007 1.00 49.34 111 PRO A CA 1
ATOM 876 C C . PRO A 1 111 ? 43.195 12.356 -41.230 1.00 49.34 111 PRO A C 1
ATOM 878 O O . PRO A 1 111 ? 42.629 13.444 -41.156 1.00 49.34 111 PRO A O 1
ATOM 881 N N . THR A 1 112 ? 43.778 11.967 -42.359 1.00 52.25 112 THR A N 1
ATOM 882 C CA . THR A 1 112 ? 43.936 12.804 -43.550 1.00 52.25 112 THR A CA 1
ATOM 883 C C . THR A 1 112 ? 43.611 11.991 -44.798 1.00 52.25 112 THR A C 1
ATOM 885 O O . THR A 1 112 ? 44.471 11.721 -45.631 1.00 52.25 112 THR A O 1
ATOM 888 N N . GLY A 1 113 ? 42.360 11.562 -44.908 1.00 42.22 113 GLY A N 1
ATOM 889 C CA . GLY A 1 113 ? 41.817 10.924 -46.100 1.00 42.22 113 GLY A CA 1
ATOM 890 C C . GLY A 1 113 ? 40.354 11.306 -46.215 1.00 42.22 113 GLY A C 1
ATOM 891 O O . GLY A 1 113 ? 39.517 10.739 -45.524 1.00 42.22 113 GLY A O 1
ATOM 892 N N . GLY A 1 114 ? 40.063 12.317 -47.034 1.00 43.75 114 GLY A N 1
ATOM 893 C CA . GLY A 1 114 ? 38.718 12.823 -47.318 1.00 43.75 114 GLY A CA 1
ATOM 894 C C . GLY A 1 114 ? 37.870 11.823 -48.103 1.00 43.75 114 GLY A C 1
ATOM 895 O O . GLY A 1 114 ? 37.520 12.066 -49.251 1.00 43.75 114 GLY A O 1
ATOM 896 N N . GLY A 1 115 ? 37.566 10.692 -47.479 1.00 44.44 115 GLY A N 1
ATOM 897 C CA . GLY A 1 115 ? 36.548 9.747 -47.890 1.00 44.44 115 GLY A CA 1
ATOM 898 C C . GLY A 1 115 ? 35.722 9.450 -46.655 1.00 44.44 115 GLY A C 1
ATOM 899 O O . GLY A 1 115 ? 36.157 8.712 -45.775 1.00 44.44 115 GLY A O 1
ATOM 900 N N . GLU A 1 116 ? 34.558 10.081 -46.553 1.00 48.50 116 GLU A N 1
ATOM 901 C CA . GLU A 1 116 ? 33.569 9.755 -45.536 1.00 48.50 116 GLU A CA 1
ATOM 902 C C . GLU A 1 116 ? 33.227 8.271 -45.686 1.00 48.50 116 GLU A C 1
ATOM 904 O O . GLU A 1 116 ? 32.452 7.902 -46.561 1.00 48.50 116 GLU A O 1
ATOM 909 N N . ASN A 1 117 ? 33.847 7.398 -44.883 1.00 52.50 117 ASN A N 1
ATOM 910 C CA . ASN A 1 117 ? 33.455 5.996 -44.810 1.00 52.50 117 ASN A CA 1
ATOM 911 C C . ASN A 1 117 ? 32.009 5.978 -44.296 1.00 52.50 117 ASN A C 1
ATOM 913 O O . ASN A 1 117 ? 31.806 6.222 -43.098 1.00 52.50 117 ASN A O 1
ATOM 917 N N . PRO A 1 118 ? 31.000 5.696 -45.147 1.00 59.50 118 PRO A N 1
ATOM 918 C CA . PRO A 1 118 ? 29.595 5.916 -44.796 1.00 59.50 118 PRO A CA 1
ATOM 919 C C . PRO A 1 118 ? 29.183 5.102 -43.563 1.00 59.50 118 PRO A C 1
ATOM 921 O O . PRO A 1 118 ? 28.350 5.525 -42.766 1.00 59.50 118 PRO A O 1
ATOM 924 N N . HIS A 1 119 ? 29.845 3.961 -43.357 1.00 60.12 119 HIS A N 1
ATOM 925 C CA . HIS A 1 119 ? 29.647 3.076 -42.215 1.00 60.12 119 HIS A CA 1
ATOM 926 C C . HIS A 1 119 ? 30.224 3.607 -40.894 1.00 60.12 119 HIS A C 1
ATOM 928 O O . HIS A 1 119 ? 29.580 3.443 -39.860 1.00 60.12 119 HIS A O 1
ATOM 934 N N . MET A 1 120 ? 31.386 4.275 -40.894 1.00 73.44 120 MET A N 1
ATOM 935 C CA . MET A 1 120 ? 31.935 4.854 -39.656 1.00 73.44 120 MET A CA 1
ATOM 936 C C . MET A 1 120 ? 31.108 6.056 -39.197 1.00 73.44 120 MET A C 1
ATOM 938 O O . MET A 1 120 ? 30.867 6.218 -38.001 1.00 73.44 120 MET A O 1
ATOM 942 N N . LEU A 1 121 ? 30.628 6.865 -40.149 1.00 73.38 121 LEU A N 1
ATOM 943 C CA . LEU A 1 121 ? 29.735 7.985 -39.860 1.00 73.38 121 LEU A CA 1
ATOM 944 C C . LEU A 1 121 ? 28.380 7.495 -39.324 1.00 73.38 121 LEU A C 1
ATOM 946 O O . LEU A 1 121 ? 27.896 8.019 -38.321 1.00 73.38 121 LEU A O 1
ATOM 950 N N . HIS A 1 122 ? 27.801 6.457 -39.941 1.00 78.19 122 HIS A N 1
ATOM 951 C CA . HIS A 1 122 ? 26.563 5.833 -39.468 1.00 78.19 122 HIS A CA 1
ATOM 952 C C . HIS A 1 122 ? 26.703 5.292 -38.040 1.00 78.19 122 HIS A C 1
ATOM 954 O O . HIS A 1 122 ? 25.900 5.635 -37.175 1.00 78.19 122 HIS A O 1
ATOM 960 N N . TYR A 1 123 ? 27.759 4.522 -37.761 1.00 83.69 123 TYR A N 1
ATOM 961 C CA . TYR A 1 123 ? 28.013 3.971 -36.428 1.00 83.69 123 TYR A CA 1
ATOM 962 C C . TYR A 1 123 ? 28.206 5.064 -35.367 1.00 83.69 123 TYR A C 1
ATOM 964 O O . TYR A 1 123 ? 27.624 4.996 -34.283 1.00 83.69 123 TYR A O 1
ATOM 972 N N . ALA A 1 124 ? 28.972 6.115 -35.681 1.00 82.06 124 ALA A N 1
ATOM 973 C CA . ALA A 1 124 ? 29.152 7.250 -34.779 1.00 82.06 124 ALA A CA 1
ATOM 974 C C . ALA A 1 124 ? 27.817 7.951 -34.464 1.00 82.06 124 ALA A C 1
ATOM 976 O O . ALA A 1 124 ? 27.558 8.319 -33.314 1.00 82.06 124 ALA A O 1
ATOM 977 N N . HIS A 1 125 ? 26.946 8.094 -35.466 1.00 83.75 125 HIS A N 1
ATOM 978 C CA . HIS A 1 125 ? 25.621 8.679 -35.292 1.00 83.75 125 HIS A CA 1
ATOM 979 C C . HIS A 1 125 ? 24.697 7.786 -34.447 1.00 83.75 125 HIS A C 1
ATOM 981 O O . HIS A 1 125 ? 24.027 8.282 -33.536 1.00 83.75 125 HIS A O 1
ATOM 987 N N . GLU A 1 126 ? 24.693 6.471 -34.677 1.00 87.31 126 GLU A N 1
ATOM 988 C CA . GLU A 1 126 ? 23.935 5.525 -33.854 1.00 87.31 126 GLU A CA 1
ATOM 989 C C . GLU A 1 126 ? 24.398 5.544 -32.397 1.00 87.31 126 GLU A C 1
ATOM 991 O O . GLU A 1 126 ? 23.568 5.623 -31.488 1.00 87.31 126 GLU A O 1
ATOM 996 N N . LEU A 1 127 ? 25.712 5.570 -32.158 1.00 89.19 127 LEU A N 1
ATOM 997 C CA . LEU A 1 127 ? 26.280 5.675 -30.816 1.00 89.19 127 LEU A CA 1
ATOM 998 C C . LEU A 1 127 ? 25.837 6.971 -30.121 1.00 89.19 127 LEU A C 1
ATOM 1000 O O . LEU A 1 127 ? 25.433 6.949 -28.956 1.00 89.19 127 LEU A O 1
ATOM 1004 N N . ALA A 1 128 ? 25.858 8.100 -30.835 1.00 90.56 128 ALA A N 1
ATOM 1005 C CA . ALA A 1 128 ? 25.380 9.377 -30.312 1.00 90.56 128 ALA A CA 1
ATOM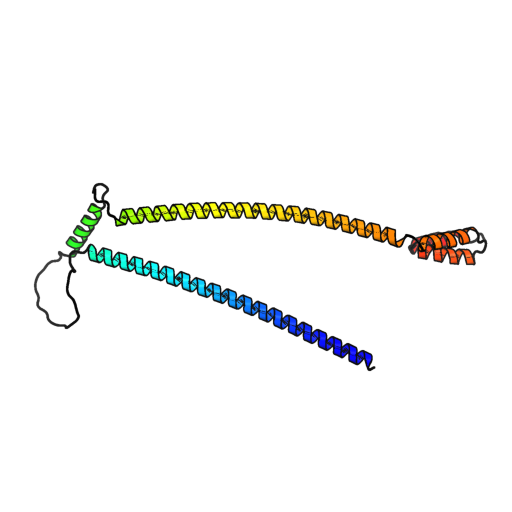 1006 C C . ALA A 1 128 ? 23.891 9.311 -29.934 1.00 90.56 128 ALA A C 1
ATOM 1008 O O . ALA A 1 128 ? 23.514 9.742 -28.840 1.00 90.56 128 ALA A O 1
ATOM 1009 N N . ARG A 1 129 ? 23.052 8.697 -30.779 1.00 93.69 129 ARG A N 1
ATOM 1010 C CA . ARG A 1 129 ? 21.621 8.506 -30.504 1.00 93.69 129 ARG A CA 1
ATOM 1011 C C . ARG A 1 129 ? 21.391 7.659 -29.250 1.00 93.69 129 ARG A C 1
ATOM 1013 O O . ARG A 1 129 ? 20.612 8.061 -28.385 1.00 93.69 129 ARG A O 1
ATOM 1020 N N . ARG A 1 130 ? 22.099 6.533 -29.111 1.00 94.94 130 ARG A N 1
ATOM 1021 C CA . ARG A 1 130 ? 22.008 5.667 -27.920 1.00 94.94 130 ARG A CA 1
ATOM 1022 C C . ARG A 1 130 ? 22.494 6.381 -26.660 1.00 94.94 130 ARG A C 1
ATOM 1024 O O . ARG A 1 130 ? 21.862 6.266 -25.616 1.00 94.94 130 ARG A O 1
ATOM 1031 N N . ASN A 1 131 ? 23.563 7.172 -26.743 1.00 93.81 131 ASN A N 1
ATOM 1032 C CA . ASN A 1 131 ? 24.062 7.954 -25.607 1.00 93.81 131 ASN A CA 1
ATOM 1033 C C . ASN A 1 131 ? 23.051 9.008 -25.131 1.00 93.81 131 ASN A C 1
ATOM 1035 O O . ASN A 1 131 ? 22.862 9.180 -23.923 1.00 93.81 131 ASN A O 1
ATOM 1039 N N . VAL A 1 132 ? 22.367 9.683 -26.059 1.00 95.94 132 VAL A N 1
ATOM 1040 C CA . VAL A 1 132 ? 21.282 10.620 -25.730 1.00 95.94 132 VAL A CA 1
ATOM 1041 C C . VAL A 1 132 ? 20.119 9.887 -25.064 1.00 95.94 132 VAL A C 1
ATOM 1043 O O . VAL A 1 132 ? 19.626 10.337 -24.031 1.00 95.94 132 VAL A O 1
ATOM 1046 N N . GLU A 1 133 ? 19.719 8.732 -25.595 1.00 97.06 133 GLU A N 1
ATOM 1047 C CA . GLU A 1 133 ? 18.664 7.903 -25.008 1.00 97.06 133 GLU A CA 1
ATOM 1048 C C . GLU A 1 133 ? 19.022 7.436 -23.590 1.00 97.06 133 GLU A C 1
ATOM 1050 O O . GLU A 1 133 ? 18.234 7.620 -22.666 1.00 97.06 133 GLU A O 1
ATOM 1055 N N . ILE A 1 134 ? 20.243 6.939 -23.373 1.00 96.81 134 ILE A N 1
ATOM 1056 C CA . ILE A 1 134 ? 20.746 6.555 -22.045 1.00 96.81 134 ILE A CA 1
ATOM 1057 C C . ILE A 1 134 ? 20.732 7.751 -21.087 1.00 96.81 134 ILE A C 1
ATOM 1059 O O . ILE A 1 134 ? 20.336 7.612 -19.929 1.00 96.81 134 ILE A O 1
ATOM 1063 N N . SER A 1 135 ? 21.147 8.933 -21.547 1.00 95.50 135 SER A N 1
ATOM 1064 C CA . SER A 1 135 ? 21.112 10.160 -20.744 1.00 95.50 135 SER A CA 1
ATOM 1065 C C . SER A 1 135 ? 19.680 10.530 -20.346 1.00 95.50 135 SER A C 1
ATOM 1067 O O . SER A 1 135 ? 19.411 10.808 -19.175 1.00 95.50 135 SER A O 1
ATOM 1069 N N . ASN A 1 136 ? 18.737 10.448 -21.285 1.00 96.19 136 ASN A N 1
ATOM 1070 C CA . ASN A 1 136 ? 17.322 10.715 -21.035 1.00 96.19 136 ASN A CA 1
ATOM 1071 C C . ASN A 1 136 ? 16.709 9.690 -20.073 1.00 96.19 136 ASN A C 1
ATOM 1073 O O . ASN A 1 136 ? 16.045 10.081 -19.115 1.00 96.19 136 ASN A O 1
ATOM 1077 N N . LEU A 1 137 ? 16.998 8.398 -20.257 1.00 97.12 137 LEU A N 1
ATOM 1078 C CA . LEU A 1 137 ? 16.557 7.330 -19.357 1.00 97.12 137 LEU A CA 1
ATOM 1079 C C . LEU A 1 137 ? 17.109 7.519 -17.942 1.00 97.12 137 LEU A C 1
ATOM 1081 O O . LEU A 1 137 ? 16.377 7.362 -16.966 1.00 97.12 137 LEU A O 1
ATOM 1085 N N . ARG A 1 138 ? 18.379 7.918 -17.802 1.00 97.62 138 ARG A N 1
ATOM 1086 C CA . ARG A 1 138 ? 18.968 8.241 -16.495 1.00 97.62 138 ARG A CA 1
ATOM 1087 C C . ARG A 1 138 ? 18.272 9.431 -15.841 1.00 97.62 138 ARG A C 1
ATOM 1089 O O . ARG A 1 138 ? 17.997 9.359 -14.645 1.00 97.62 138 ARG A O 1
ATOM 1096 N N . LYS A 1 139 ? 17.962 10.494 -16.590 1.00 97.81 139 LYS A N 1
ATOM 1097 C CA . LYS A 1 139 ? 17.216 11.655 -16.070 1.00 97.81 139 LYS A CA 1
ATOM 1098 C C . LYS A 1 139 ? 15.811 11.257 -15.618 1.00 97.81 139 LYS A C 1
ATOM 1100 O O . LYS A 1 139 ? 15.441 11.565 -14.490 1.00 97.81 139 LYS A O 1
ATOM 1105 N N . ALA A 1 140 ? 15.076 10.519 -16.449 1.00 97.44 140 ALA A N 1
ATOM 1106 C CA . ALA A 1 140 ? 13.737 10.033 -16.125 1.00 97.44 140 ALA A CA 1
ATOM 1107 C C . ALA A 1 140 ? 13.747 9.130 -14.882 1.00 97.44 140 ALA A C 1
ATOM 1109 O O . ALA A 1 140 ? 12.921 9.302 -13.989 1.00 97.44 140 ALA A O 1
ATOM 1110 N N . LYS A 1 141 ? 14.737 8.233 -14.768 1.00 97.94 141 LYS A N 1
ATOM 1111 C CA . LYS A 1 141 ? 14.949 7.413 -13.569 1.00 97.94 141 LYS A CA 1
ATOM 1112 C C . LYS A 1 141 ? 15.114 8.283 -12.318 1.00 97.94 141 LYS A C 1
ATOM 1114 O O . LYS A 1 141 ? 14.387 8.083 -11.352 1.00 97.94 141 LYS A O 1
ATOM 1119 N N . HIS A 1 142 ? 16.030 9.254 -12.336 1.00 98.00 142 HIS A N 1
ATOM 1120 C CA . HIS A 1 142 ? 16.273 10.124 -11.176 1.00 98.00 142 HIS A CA 1
ATOM 1121 C C . HIS A 1 142 ? 15.043 10.963 -10.808 1.00 98.00 142 HIS A C 1
ATOM 1123 O O . HIS A 1 142 ? 14.773 11.177 -9.625 1.00 98.00 142 HIS A O 1
ATOM 1129 N N . GLN A 1 143 ? 14.280 11.426 -11.803 1.00 97.62 143 GLN A N 1
ATOM 1130 C CA . GLN A 1 143 ? 13.023 12.138 -11.576 1.00 97.62 143 GLN A CA 1
ATOM 1131 C C . GLN A 1 143 ? 11.995 11.234 -10.893 1.00 97.62 143 GLN A C 1
ATOM 1133 O O . GLN A 1 143 ? 11.407 11.636 -9.891 1.00 97.62 143 GLN A O 1
ATOM 1138 N N . LEU A 1 144 ? 11.830 10.001 -11.379 1.00 97.38 144 LEU A N 1
ATOM 1139 C CA . LEU A 1 144 ? 10.888 9.045 -10.806 1.00 97.38 144 LEU A CA 1
ATOM 1140 C C . LEU A 1 144 ? 11.291 8.627 -9.386 1.00 97.38 144 LEU A C 1
ATOM 1142 O O . LEU A 1 144 ? 10.447 8.599 -8.498 1.00 97.38 144 LEU A O 1
ATOM 1146 N N . GLU A 1 145 ? 12.578 8.373 -9.138 1.00 98.25 145 GLU A N 1
ATOM 1147 C CA . GLU A 1 145 ? 13.102 8.094 -7.793 1.00 98.25 145 GLU A CA 1
ATOM 1148 C C . GLU A 1 145 ? 12.882 9.275 -6.835 1.00 98.25 145 GLU A C 1
ATOM 1150 O O . GLU A 1 145 ? 12.547 9.075 -5.666 1.00 98.25 145 GLU A O 1
ATOM 1155 N N . SER A 1 146 ? 13.035 10.511 -7.317 1.00 96.88 146 SER A N 1
ATOM 1156 C CA . SER A 1 146 ? 12.775 11.712 -6.513 1.00 96.88 146 SER A CA 1
ATOM 1157 C C . SER A 1 146 ? 11.291 11.872 -6.195 1.00 96.88 146 SER A C 1
ATOM 1159 O O . SER A 1 146 ? 10.944 12.130 -5.042 1.00 96.88 146 SER A O 1
ATOM 1161 N N . ALA A 1 147 ? 10.419 11.672 -7.187 1.00 97.38 147 ALA A N 1
ATOM 1162 C CA . ALA A 1 147 ? 8.971 11.700 -7.004 1.00 97.38 147 ALA A CA 1
ATOM 1163 C C . ALA A 1 147 ? 8.515 10.601 -6.036 1.00 97.38 147 ALA A C 1
ATOM 1165 O O . ALA A 1 147 ? 7.741 10.868 -5.123 1.00 97.38 147 ALA A O 1
ATOM 1166 N N . PHE A 1 148 ? 9.068 9.391 -6.154 1.00 97.88 148 PHE A N 1
ATOM 1167 C CA . PHE A 1 148 ? 8.786 8.291 -5.236 1.00 97.88 148 PHE A CA 1
ATOM 1168 C C . PHE A 1 148 ? 9.154 8.643 -3.791 1.00 97.88 148 PHE A C 1
ATOM 1170 O O . PHE A 1 148 ? 8.334 8.474 -2.893 1.00 97.88 148 PHE A O 1
ATOM 1177 N N . ARG A 1 149 ? 10.345 9.211 -3.554 1.00 98.25 149 ARG A N 1
ATOM 1178 C CA . ARG A 1 149 ? 10.740 9.676 -2.211 1.00 98.25 149 ARG A CA 1
ATOM 1179 C C . ARG A 1 149 ? 9.820 10.778 -1.680 1.00 98.25 149 ARG A C 1
ATOM 1181 O O . ARG A 1 149 ? 9.590 10.839 -0.477 1.00 98.25 149 ARG A O 1
ATOM 1188 N N . GLN A 1 150 ? 9.321 11.665 -2.543 1.00 97.44 150 GLN A N 1
ATOM 1189 C CA . GLN A 1 150 ? 8.354 12.694 -2.147 1.00 97.44 150 GLN A CA 1
ATOM 1190 C C . GLN A 1 150 ? 7.008 12.076 -1.761 1.00 97.44 150 GLN A C 1
ATOM 1192 O O . GLN A 1 150 ? 6.498 12.395 -0.691 1.00 97.44 150 GLN A O 1
ATOM 1197 N N . PHE A 1 151 ? 6.481 11.156 -2.573 1.00 97.62 151 PHE A N 1
ATOM 1198 C CA . PHE A 1 151 ? 5.244 10.440 -2.265 1.00 97.62 151 PHE A CA 1
ATOM 1199 C C . PHE A 1 151 ? 5.357 9.612 -0.992 1.00 97.62 151 PHE A C 1
ATOM 1201 O O . PHE A 1 151 ? 4.445 9.647 -0.178 1.00 97.62 151 PHE A O 1
ATOM 1208 N N . GLN A 1 152 ? 6.483 8.929 -0.779 1.00 97.94 152 GLN A N 1
ATOM 1209 C CA . GLN A 1 152 ? 6.718 8.167 0.443 1.00 97.94 152 GLN A CA 1
ATOM 1210 C C . GLN A 1 152 ? 6.662 9.067 1.683 1.00 97.94 152 GLN A C 1
ATOM 1212 O O . GLN A 1 152 ? 5.988 8.726 2.646 1.00 97.94 152 GLN A O 1
ATOM 1217 N N . ARG A 1 153 ? 7.310 10.241 1.646 1.00 97.88 153 ARG A N 1
ATOM 1218 C CA . ARG A 1 153 ? 7.236 11.209 2.753 1.00 97.88 153 ARG A CA 1
ATOM 1219 C C . ARG A 1 153 ? 5.821 11.735 2.973 1.00 97.88 153 ARG A C 1
ATOM 1221 O O . ARG A 1 153 ? 5.389 11.812 4.114 1.00 97.88 153 ARG A O 1
ATOM 1228 N N . ALA A 1 154 ? 5.117 12.093 1.900 1.00 97.75 154 ALA A N 1
ATOM 1229 C CA . ALA A 1 154 ? 3.743 12.580 1.996 1.00 97.75 154 ALA A CA 1
ATOM 1230 C C . ALA A 1 154 ? 2.810 11.514 2.591 1.00 97.75 154 ALA A C 1
ATOM 1232 O O . ALA A 1 154 ? 2.019 11.824 3.471 1.00 97.75 154 ALA A O 1
ATOM 1233 N N . ALA A 1 155 ? 2.954 10.256 2.168 1.00 97.44 155 ALA A N 1
ATOM 1234 C CA . ALA A 1 155 ? 2.177 9.144 2.700 1.00 97.44 155 ALA A CA 1
ATOM 1235 C C . ALA A 1 155 ? 2.423 8.934 4.201 1.00 97.44 155 ALA A C 1
ATOM 1237 O O . ALA A 1 155 ? 1.461 8.781 4.941 1.00 97.44 155 ALA A O 1
ATOM 1238 N N . THR A 1 156 ? 3.681 8.984 4.658 1.00 97.50 156 THR A N 1
ATOM 1239 C CA . THR A 1 156 ? 3.999 8.869 6.091 1.00 97.50 156 THR A CA 1
ATOM 1240 C C . THR A 1 156 ? 3.389 10.008 6.909 1.00 97.50 156 THR A C 1
ATOM 1242 O O . THR A 1 156 ? 2.823 9.750 7.962 1.00 97.50 156 THR A O 1
ATOM 1245 N N . ILE A 1 157 ? 3.445 11.249 6.415 1.00 97.94 157 ILE A N 1
ATOM 1246 C CA . ILE A 1 157 ? 2.855 12.406 7.110 1.00 97.94 157 ILE A CA 1
ATOM 1247 C C . ILE A 1 157 ? 1.331 12.261 7.230 1.00 97.94 157 ILE A C 1
ATOM 1249 O O . ILE A 1 157 ? 0.773 12.492 8.300 1.00 97.94 157 ILE A O 1
ATOM 1253 N N . GLU A 1 158 ? 0.649 11.868 6.152 1.00 97.56 158 GLU A N 1
ATOM 1254 C CA . GLU A 1 158 ? -0.804 11.660 6.202 1.00 97.56 158 GLU A CA 1
ATOM 1255 C C . GLU A 1 158 ? -1.180 10.465 7.093 1.00 97.56 158 GLU A C 1
ATOM 1257 O O . GLU A 1 158 ? -2.175 10.528 7.809 1.00 97.56 158 GLU A O 1
ATOM 1262 N N . GLU A 1 159 ? -0.378 9.396 7.110 1.00 98.12 159 GLU A N 1
ATOM 1263 C CA . GLU A 1 159 ? -0.578 8.256 8.013 1.00 98.12 159 GLU A CA 1
ATOM 1264 C C . GLU A 1 159 ? -0.454 8.668 9.487 1.00 98.12 159 GLU A C 1
ATOM 1266 O O . GLU A 1 159 ? -1.327 8.327 10.286 1.00 98.12 159 GLU A O 1
ATOM 1271 N N . GLU A 1 160 ? 0.575 9.444 9.842 1.00 97.81 160 GLU A N 1
ATOM 1272 C CA . GLU A 1 160 ? 0.751 9.989 11.194 1.00 97.81 160 GLU A CA 1
ATOM 1273 C C . GLU A 1 160 ? -0.445 10.861 11.599 1.00 97.81 160 GLU A C 1
ATOM 1275 O O . GLU A 1 160 ? -1.034 10.648 12.661 1.00 97.81 160 GLU A O 1
ATOM 1280 N N . LYS A 1 161 ? -0.885 11.763 10.717 1.00 98.00 161 LYS A N 1
ATOM 1281 C CA . LYS A 1 161 ? -2.051 12.622 10.956 1.00 98.00 161 LYS A CA 1
ATOM 1282 C C . LYS A 1 161 ? -3.337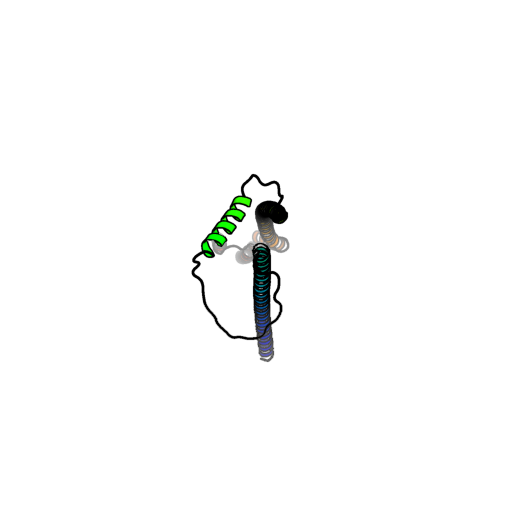 11.816 11.164 1.00 98.00 161 LYS A C 1
ATOM 1284 O O . LYS A 1 161 ? -4.079 12.058 12.114 1.00 98.00 161 LYS A O 1
ATOM 1289 N N . HIS A 1 162 ? -3.610 10.832 10.310 1.00 97.56 162 HIS A N 1
ATOM 1290 C CA . HIS A 1 162 ? -4.785 9.973 10.470 1.00 97.56 162 HIS A CA 1
ATOM 1291 C C . HIS A 1 162 ? -4.715 9.127 11.743 1.00 97.56 162 HIS A C 1
ATOM 1293 O O . HIS A 1 162 ? -5.746 8.843 12.364 1.00 97.56 162 HIS A O 1
ATOM 1299 N N . GLN A 1 163 ? -3.514 8.718 12.151 1.00 98.31 163 GLN A N 1
ATOM 1300 C CA . GLN A 1 163 ? -3.305 7.990 13.393 1.00 98.31 163 GLN A CA 1
ATOM 1301 C C . GLN A 1 163 ? -3.587 8.873 14.619 1.00 98.31 163 GLN A C 1
ATOM 1303 O O . GLN A 1 163 ? -4.196 8.382 15.574 1.00 98.31 163 GLN A O 1
ATOM 1308 N N . GLU A 1 164 ? -3.209 10.153 14.585 1.00 98.00 164 GLU A N 1
ATOM 1309 C CA . GLU A 1 164 ? -3.558 11.151 15.605 1.00 98.00 164 GLU A CA 1
ATOM 1310 C C . GLU A 1 164 ? -5.075 11.367 15.682 1.00 98.00 164 GLU A C 1
ATOM 1312 O O . GLU A 1 164 ? -5.661 11.138 16.741 1.00 98.00 164 GLU A O 1
ATOM 1317 N N . GLU A 1 165 ? -5.737 11.665 14.558 1.00 97.94 165 GLU A N 1
ATOM 1318 C CA . GLU A 1 165 ? -7.201 11.834 14.486 1.00 97.94 165 GLU A CA 1
ATOM 1319 C C . GLU A 1 165 ? -7.939 10.592 15.019 1.00 97.94 165 GLU A C 1
ATOM 1321 O O . GLU A 1 165 ? -8.910 10.679 15.774 1.00 97.94 165 GLU A O 1
ATOM 1326 N N . THR A 1 166 ? -7.449 9.399 14.672 1.00 97.50 166 THR A N 1
ATOM 1327 C CA . THR A 1 166 ? -8.005 8.134 15.167 1.00 97.50 166 THR A CA 1
ATOM 1328 C C . THR A 1 166 ? -7.853 8.002 16.683 1.00 97.50 166 THR A C 1
ATOM 1330 O O . THR A 1 166 ? -8.742 7.460 17.345 1.00 97.50 166 THR A O 1
ATOM 1333 N N . ASN A 1 167 ? -6.732 8.454 17.246 1.00 97.38 167 ASN A N 1
ATOM 1334 C CA . ASN A 1 167 ? -6.494 8.407 18.685 1.00 97.38 167 ASN A CA 1
ATOM 1335 C C . ASN A 1 167 ? -7.399 9.394 19.431 1.00 97.38 167 ASN A C 1
ATOM 1337 O O . ASN A 1 167 ? -8.021 8.996 20.416 1.00 97.38 167 ASN A O 1
ATOM 1341 N N . GLU A 1 168 ? -7.550 10.618 18.924 1.00 97.62 168 GLU A N 1
ATOM 1342 C CA . GLU A 1 168 ? -8.469 11.623 19.475 1.00 97.62 168 GLU A CA 1
ATOM 1343 C C . GLU A 1 168 ? -9.918 11.120 19.469 1.00 97.62 168 GLU A C 1
ATOM 1345 O O . GLU A 1 168 ? -10.608 11.150 20.490 1.00 97.62 168 GLU A O 1
ATOM 1350 N N . LEU A 1 169 ? -10.370 10.561 18.342 1.00 97.56 169 LEU A N 1
ATOM 1351 C CA . LEU A 1 169 ? -11.711 9.986 18.233 1.00 97.56 169 LEU A CA 1
ATOM 1352 C C . LEU A 1 169 ? -11.917 8.817 19.202 1.00 97.56 169 LEU A C 1
ATOM 1354 O O . LEU A 1 169 ? -12.981 8.699 19.812 1.00 97.56 169 LEU A O 1
ATOM 1358 N N . LYS A 1 170 ? -10.914 7.947 19.376 1.00 96.50 170 LYS A N 1
ATOM 1359 C CA . LYS A 1 170 ? -10.980 6.851 20.356 1.00 96.50 170 LYS A CA 1
ATOM 1360 C C . LYS A 1 170 ? -11.079 7.373 21.786 1.00 96.50 170 LYS A C 1
ATOM 1362 O O . LYS A 1 170 ? -11.843 6.812 22.574 1.00 96.50 170 LYS A O 1
ATOM 1367 N N . GLU A 1 171 ? -10.331 8.418 22.127 1.00 96.38 171 GLU A N 1
ATOM 1368 C CA . GLU A 1 171 ? -10.409 9.045 23.444 1.00 96.38 171 GLU A CA 1
ATOM 1369 C C . GLU A 1 171 ? -11.797 9.644 23.689 1.00 96.38 171 GLU A C 1
ATOM 1371 O O . GLU A 1 171 ? -12.392 9.409 24.746 1.00 96.38 171 GLU A O 1
ATOM 1376 N N . GLU A 1 172 ? -12.354 10.330 22.693 1.00 95.75 172 GLU A N 1
ATOM 1377 C CA . GLU A 1 172 ? -13.686 10.921 22.773 1.00 95.75 172 GLU A CA 1
ATOM 1378 C C . GLU A 1 172 ? -14.776 9.852 22.910 1.00 95.75 172 GLU A C 1
ATOM 1380 O O . GLU A 1 172 ? -15.654 9.959 23.767 1.00 95.75 172 GLU A O 1
ATOM 1385 N N . VAL A 1 173 ? -14.682 8.752 22.158 1.00 93.81 173 VAL A N 1
ATOM 1386 C CA . VAL A 1 173 ? -15.574 7.595 22.331 1.00 93.81 173 VAL A CA 1
ATOM 1387 C C . VAL A 1 173 ? -15.459 7.029 23.746 1.00 93.81 173 VAL A C 1
ATOM 1389 O O . VAL A 1 173 ? -16.480 6.773 24.386 1.00 93.81 173 VAL A O 1
ATOM 1392 N N . ALA A 1 174 ? -14.245 6.867 24.277 1.00 90.56 174 ALA A N 1
ATOM 1393 C CA . ALA A 1 174 ? -14.052 6.386 25.643 1.00 90.56 174 ALA A CA 1
ATOM 1394 C C . ALA A 1 174 ? -14.634 7.364 26.681 1.00 90.56 174 ALA A C 1
ATOM 1396 O O . ALA A 1 174 ? -15.224 6.936 27.678 1.00 90.56 174 ALA A O 1
ATOM 1397 N N . ARG A 1 175 ? -14.511 8.678 26.452 1.00 90.12 175 ARG A N 1
ATOM 1398 C CA . ARG A 1 175 ? -15.121 9.726 27.281 1.00 90.12 175 ARG A CA 1
ATOM 1399 C C . ARG A 1 175 ? -16.644 9.624 27.258 1.00 90.12 175 ARG A C 1
ATOM 1401 O O . ARG A 1 175 ? -17.260 9.567 28.323 1.00 90.12 175 ARG A O 1
ATOM 1408 N N . LEU A 1 176 ? -17.239 9.532 26.072 1.00 88.50 176 LEU A N 1
ATOM 1409 C CA . LEU A 1 176 ? -18.681 9.397 25.891 1.00 88.50 176 LEU A CA 1
ATOM 1410 C C . LEU A 1 176 ? -19.216 8.101 26.498 1.00 88.50 176 LEU A C 1
ATOM 1412 O O . LEU A 1 176 ? -20.247 8.141 27.155 1.00 88.50 176 LEU A O 1
ATOM 1416 N N . GLN A 1 177 ? -18.511 6.975 26.379 1.00 84.69 177 GLN A N 1
ATOM 1417 C CA . GLN A 1 177 ? -18.893 5.724 27.047 1.00 84.69 177 GLN A CA 1
ATOM 1418 C C . GLN A 1 177 ? -18.909 5.869 28.575 1.00 84.69 177 GLN A C 1
ATOM 1420 O O . GLN A 1 177 ? -19.845 5.405 29.234 1.00 84.69 177 GLN A O 1
ATOM 1425 N N . ARG A 1 178 ? -17.912 6.558 29.153 1.00 78.19 178 ARG A N 1
ATOM 1426 C CA . ARG A 1 178 ? -17.902 6.876 30.591 1.00 78.19 178 ARG A CA 1
ATOM 1427 C C . ARG A 1 178 ? -19.102 7.746 30.978 1.00 78.19 178 ARG A C 1
ATOM 1429 O O . ARG A 1 178 ? -19.754 7.444 31.974 1.00 78.19 178 ARG A O 1
ATOM 1436 N N . CYS A 1 179 ? -19.428 8.775 30.198 1.00 73.88 179 CYS A N 1
ATOM 1437 C CA . CYS A 1 179 ? -20.594 9.635 30.437 1.00 73.88 179 CYS A CA 1
ATOM 1438 C C . CYS A 1 179 ? -21.929 8.889 30.264 1.00 73.88 179 CYS A C 1
ATOM 1440 O O . CYS A 1 179 ? -22.780 8.946 31.146 1.00 73.88 179 CYS A O 1
ATOM 1442 N N . GLN A 1 180 ? -22.083 8.105 29.197 1.00 71.44 180 GLN A N 1
ATOM 1443 C CA . GLN A 1 180 ? -23.294 7.342 28.893 1.00 71.44 180 GLN A CA 1
ATOM 1444 C C . GLN A 1 180 ? -23.596 6.292 29.965 1.00 71.44 180 GLN A C 1
ATOM 1446 O O . GLN A 1 180 ? -24.751 6.106 30.333 1.00 71.44 180 GLN A O 1
ATOM 1451 N N . SER A 1 181 ? -22.572 5.650 30.540 1.00 61.84 181 SER A N 1
ATOM 1452 C CA . SER A 1 181 ? -22.769 4.731 31.670 1.00 61.84 181 SER A CA 1
ATOM 1453 C C . SER A 1 181 ? -23.380 5.392 32.920 1.00 61.84 181 SER A C 1
ATOM 1455 O O . SER A 1 181 ? -23.782 4.688 33.848 1.00 61.84 181 SER A O 1
ATOM 1457 N N . ARG A 1 182 ? -23.460 6.732 32.955 1.00 63.09 182 ARG A N 1
ATOM 1458 C CA . ARG A 1 182 ? -23.971 7.523 34.080 1.00 63.09 182 ARG A CA 1
ATOM 1459 C C . ARG A 1 182 ? -25.336 8.164 33.816 1.00 63.09 182 ARG A C 1
ATOM 1461 O O . ARG A 1 182 ? -25.982 8.534 34.788 1.00 63.09 182 ARG A O 1
ATOM 1468 N N . GLU A 1 183 ? -25.798 8.312 32.576 1.00 62.19 183 GLU A N 1
ATOM 1469 C CA . GLU A 1 183 ? -26.905 9.235 32.274 1.00 62.19 183 GLU A CA 1
ATOM 1470 C C . GLU A 1 183 ? -28.287 8.571 32.151 1.00 62.19 183 GLU A C 1
ATOM 1472 O O . GLU A 1 183 ? -28.506 7.630 31.391 1.00 6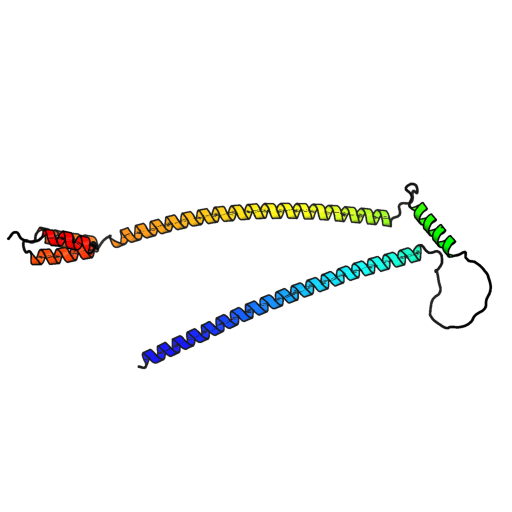2.19 183 GLU A O 1
ATOM 1477 N N . GLY A 1 184 ? -29.246 9.116 32.910 1.00 58.78 184 GLY A N 1
ATOM 1478 C CA . GLY A 1 18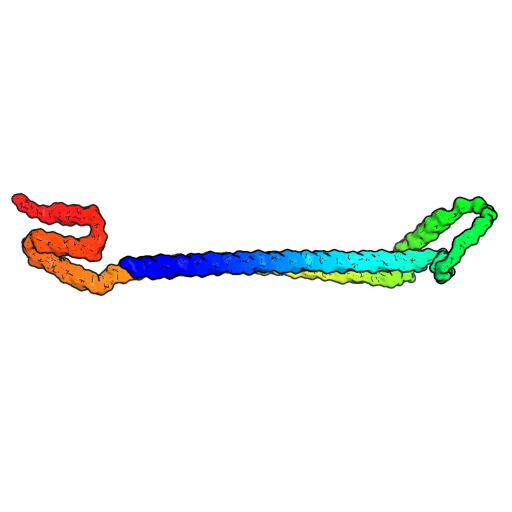4 ? -30.685 8.901 32.746 1.00 58.78 184 GLY A CA 1
ATOM 1479 C C . GLY A 1 184 ? -31.332 8.101 33.875 1.00 58.78 184 GLY A C 1
ATOM 1480 O O . GLY A 1 184 ? -31.582 8.621 34.961 1.00 58.78 184 GLY A O 1
ATOM 1481 N N . ALA A 1 185 ? -31.617 6.823 33.624 1.00 57.56 185 ALA A N 1
ATOM 1482 C CA . ALA A 1 185 ? -32.397 5.975 34.534 1.00 57.56 185 ALA A CA 1
ATOM 1483 C C . ALA A 1 185 ? -31.686 5.688 35.868 1.00 57.56 185 ALA A C 1
ATOM 1485 O O . ALA A 1 185 ? -32.331 5.530 36.904 1.00 57.56 185 ALA A O 1
ATOM 1486 N N . ASN A 1 186 ? -30.351 5.660 35.847 1.00 70.12 186 ASN A N 1
ATOM 1487 C CA . ASN A 1 186 ? -29.548 5.389 37.032 1.00 70.12 186 ASN A CA 1
ATOM 1488 C C . ASN A 1 186 ? -29.534 6.582 38.004 1.00 70.12 186 ASN A C 1
ATOM 1490 O O . ASN A 1 186 ? -29.551 6.382 39.212 1.00 70.12 186 ASN A O 1
ATOM 1494 N N . LEU A 1 187 ? -29.560 7.824 37.498 1.00 78.56 187 LEU A N 1
ATOM 1495 C CA . LEU A 1 187 ? -29.525 9.030 38.336 1.00 78.56 187 LEU A CA 1
ATOM 1496 C C . LEU A 1 187 ? -30.869 9.330 39.002 1.00 78.56 187 LEU A C 1
ATOM 1498 O O . LEU A 1 187 ? -30.878 9.721 40.164 1.00 78.56 187 LEU A O 1
ATOM 1502 N N . GLU A 1 188 ? -31.993 9.107 38.318 1.00 81.38 188 GLU A N 1
ATOM 1503 C CA . GLU A 1 188 ? -33.321 9.242 38.938 1.00 81.38 188 GLU A CA 1
ATOM 1504 C C . GLU A 1 188 ? -33.552 8.167 40.010 1.00 81.38 188 GLU A C 1
ATOM 1506 O O . GLU A 1 188 ? -34.026 8.463 41.109 1.00 81.38 188 GLU A O 1
ATOM 1511 N N . TYR A 1 189 ? -33.142 6.921 39.742 1.00 86.31 189 TYR A N 1
ATOM 1512 C CA . TYR A 1 189 ? -33.146 5.870 40.760 1.00 86.31 189 TYR A CA 1
ATOM 1513 C C . TYR A 1 189 ? -32.231 6.228 41.939 1.00 86.31 189 TYR A C 1
ATOM 1515 O O . TYR A 1 189 ? -32.671 6.186 43.089 1.00 86.31 189 TYR A O 1
ATOM 1523 N N . LEU A 1 190 ? -30.991 6.651 41.666 1.00 88.44 190 LEU A N 1
ATOM 1524 C CA . LEU A 1 190 ? -30.033 7.054 42.694 1.00 88.44 190 LEU A CA 1
ATOM 1525 C C . LEU A 1 190 ? -30.569 8.207 43.546 1.00 88.44 190 LEU A C 1
ATOM 1527 O O . LEU A 1 190 ? -30.477 8.148 44.768 1.00 88.44 190 LEU A O 1
ATOM 1531 N N . LYS A 1 191 ? -31.180 9.221 42.926 1.00 89.19 191 LYS A N 1
ATOM 1532 C CA . LYS A 1 191 ? -31.827 10.342 43.616 1.00 89.19 191 LYS A CA 1
ATOM 1533 C C . LYS A 1 191 ? -32.892 9.850 44.594 1.00 89.19 191 LYS A C 1
ATOM 1535 O O . LYS A 1 191 ? -32.887 10.280 45.745 1.00 89.19 191 LYS A O 1
ATOM 1540 N N . ASN A 1 192 ? -33.766 8.936 44.169 1.00 89.62 192 ASN A N 1
ATOM 1541 C CA . ASN A 1 192 ? -34.821 8.394 45.026 1.00 89.62 192 ASN A CA 1
ATOM 1542 C C . ASN A 1 192 ? -34.251 7.572 46.191 1.00 89.62 192 ASN A C 1
ATOM 1544 O O . ASN A 1 192 ? -34.660 7.770 47.332 1.00 89.62 192 ASN A O 1
ATOM 1548 N N . VAL A 1 193 ? -33.266 6.706 45.933 1.00 90.12 193 VAL A N 1
ATOM 1549 C CA . VAL A 1 193 ? -32.628 5.891 46.981 1.00 90.12 193 VAL A CA 1
ATOM 1550 C C . VAL A 1 193 ? -31.859 6.760 47.983 1.00 90.12 193 VAL A C 1
ATOM 1552 O O . VAL A 1 193 ? -31.954 6.529 49.187 1.00 90.12 193 VAL A O 1
ATOM 1555 N N . VAL A 1 194 ? -31.139 7.789 47.520 1.00 91.00 194 VAL A N 1
ATOM 1556 C CA . VAL A 1 194 ? -30.431 8.747 48.388 1.00 91.00 194 VAL A CA 1
ATOM 1557 C C . VAL A 1 194 ? -31.417 9.567 49.219 1.00 91.00 194 VAL A C 1
ATOM 1559 O O . VAL A 1 194 ? -31.213 9.729 50.422 1.00 91.00 194 VAL A O 1
ATOM 1562 N N . LEU A 1 195 ? -32.513 10.042 48.621 1.00 91.69 195 LEU A N 1
ATOM 1563 C CA . LEU A 1 195 ? -33.557 10.765 49.346 1.00 91.69 195 LEU A CA 1
ATOM 1564 C C . LEU A 1 195 ? -34.173 9.891 50.450 1.00 91.69 195 LEU A C 1
ATOM 1566 O O . LEU A 1 195 ? -34.264 10.324 51.598 1.00 91.69 195 LEU A O 1
ATOM 1570 N N . SER A 1 196 ? -34.530 8.642 50.140 1.00 89.06 196 SER A N 1
ATOM 1571 C CA . SER A 1 196 ? -35.039 7.689 51.132 1.00 89.06 196 SER A CA 1
ATOM 1572 C C . SER A 1 196 ? -34.006 7.353 52.214 1.00 89.06 196 SER A C 1
ATOM 1574 O O . SER A 1 196 ? -34.385 7.197 53.375 1.00 89.06 196 SER A O 1
ATOM 1576 N N . PHE A 1 197 ? -32.711 7.297 51.881 1.00 91.94 197 PHE A N 1
ATOM 1577 C CA . PHE A 1 197 ? -31.627 7.088 52.847 1.00 91.94 197 PHE A CA 1
ATOM 1578 C C . PHE A 1 197 ? -31.527 8.222 53.869 1.00 91.94 197 PHE A C 1
ATOM 1580 O O . PHE A 1 197 ? -31.393 7.954 55.065 1.00 91.94 197 PHE A O 1
ATOM 1587 N N . LEU A 1 198 ? -31.640 9.474 53.414 1.00 90.12 198 LEU A N 1
ATOM 1588 C CA . LEU A 1 198 ? -31.601 10.656 54.280 1.00 90.12 198 LEU A CA 1
ATOM 1589 C C . LEU A 1 198 ? -32.849 10.779 55.166 1.00 90.12 198 LEU A C 1
ATOM 1591 O O . LEU A 1 198 ? -32.732 11.201 56.314 1.00 90.12 198 LEU A O 1
ATOM 1595 N N . LEU A 1 199 ? -34.024 10.398 54.651 1.00 89.56 199 LEU A N 1
ATOM 1596 C CA . LEU A 1 199 ? -35.300 10.481 55.376 1.00 89.56 199 LEU A CA 1
ATOM 1597 C C . LEU A 1 199 ? -35.559 9.296 56.317 1.00 89.56 199 LEU A C 1
ATOM 1599 O O . LEU A 1 199 ? -36.362 9.408 57.242 1.00 89.56 199 LEU A O 1
ATOM 1603 N N . SER A 1 200 ? -34.910 8.154 56.093 1.00 88.00 200 SER A N 1
ATOM 1604 C CA . SER A 1 200 ? -35.086 6.982 56.952 1.00 88.00 200 SER A CA 1
ATOM 1605 C C . SER A 1 200 ? -34.381 7.167 58.292 1.00 88.00 200 SER A C 1
ATOM 1607 O O . SER A 1 200 ? -33.274 7.693 58.364 1.00 88.00 200 SER A O 1
ATOM 1609 N N . THR A 1 201 ? -34.991 6.676 59.366 1.00 83.44 201 THR A N 1
ATOM 1610 C CA . THR A 1 201 ? -34.409 6.645 60.721 1.00 83.44 201 THR A CA 1
ATOM 1611 C C . THR A 1 201 ? -33.928 5.250 61.122 1.00 83.44 201 THR A C 1
ATOM 1613 O O . THR A 1 201 ? -33.152 5.112 62.063 1.00 83.44 201 THR A O 1
ATOM 1616 N N . ASP A 1 202 ? -34.333 4.221 60.375 1.00 87.25 202 ASP A N 1
ATOM 1617 C CA . ASP A 1 202 ? -34.003 2.826 60.646 1.00 87.25 202 ASP A CA 1
ATOM 1618 C C . ASP A 1 202 ? -32.626 2.413 60.088 1.00 87.25 202 ASP A C 1
ATOM 1620 O O . ASP A 1 202 ? -32.328 2.558 58.897 1.00 87.25 202 ASP A O 1
ATOM 1624 N N . SER A 1 203 ? -31.795 1.834 60.957 1.00 84.56 203 SER A N 1
ATOM 1625 C CA . SER A 1 203 ? -30.419 1.412 60.657 1.00 84.56 203 SER A CA 1
ATOM 1626 C C . SER A 1 203 ? -30.310 0.210 59.711 1.00 84.56 203 SER A C 1
ATOM 1628 O O . SER A 1 203 ? -29.236 -0.037 59.155 1.00 84.56 203 SER A O 1
ATOM 1630 N N . SER A 1 204 ? -31.368 -0.587 59.547 1.00 84.88 204 SER A N 1
ATOM 1631 C CA . SER A 1 204 ? -31.393 -1.716 58.609 1.00 84.88 204 SER A CA 1
ATOM 1632 C C . SER A 1 204 ? -31.761 -1.249 57.199 1.00 84.88 204 SER A C 1
ATOM 1634 O O . SER A 1 204 ? -31.062 -1.584 56.239 1.00 84.88 204 SER A O 1
ATOM 1636 N N . SER A 1 205 ? -32.758 -0.367 57.096 1.00 87.00 205 SER A N 1
ATOM 1637 C CA . SER A 1 205 ? -33.177 0.276 55.850 1.00 87.00 205 SER A CA 1
ATOM 1638 C C . SER A 1 205 ? -32.059 1.147 55.267 1.00 87.00 205 SER A C 1
ATOM 1640 O O . SER A 1 205 ? -31.717 1.020 54.089 1.00 87.00 205 SER A O 1
ATOM 1642 N N . LYS A 1 206 ? -31.383 1.946 56.111 1.00 89.06 206 LYS A N 1
ATOM 1643 C CA . LYS A 1 206 ? -30.202 2.732 55.708 1.00 89.06 206 LYS A CA 1
ATOM 1644 C C . LYS A 1 206 ? -29.105 1.878 55.089 1.00 89.06 206 LYS A C 1
ATOM 1646 O O . LYS A 1 206 ? -28.559 2.242 54.054 1.00 89.06 206 LYS A O 1
ATOM 1651 N N . ARG A 1 207 ? -28.809 0.719 55.674 1.00 88.00 207 ARG A N 1
ATOM 1652 C CA . ARG A 1 207 ? -27.767 -0.185 55.167 1.00 88.00 207 ARG A CA 1
ATOM 1653 C C . ARG A 1 207 ? -28.130 -0.784 53.813 1.00 88.00 207 ARG A C 1
ATOM 1655 O O . ARG A 1 207 ? -27.274 -0.895 52.943 1.00 88.00 207 ARG A O 1
ATOM 1662 N N . HIS A 1 208 ? -29.398 -1.141 53.624 1.00 89.62 208 HIS A N 1
ATOM 1663 C CA . HIS A 1 208 ? -29.876 -1.658 52.348 1.00 89.62 208 HIS A CA 1
ATOM 1664 C C . HIS A 1 208 ? -29.802 -0.596 51.239 1.00 89.62 208 HIS A C 1
ATOM 1666 O O . HIS A 1 208 ? -29.267 -0.864 50.165 1.00 89.62 208 HIS A O 1
ATOM 1672 N N . MET A 1 209 ? -30.254 0.630 51.519 1.00 91.81 209 MET A N 1
ATOM 1673 C CA . MET A 1 209 ? -30.152 1.747 50.572 1.00 91.81 209 MET A CA 1
ATOM 1674 C C . MET A 1 209 ? -28.699 2.142 50.295 1.00 91.81 209 MET A C 1
ATOM 1676 O O . MET A 1 209 ? -28.358 2.428 49.153 1.00 91.81 209 MET A O 1
ATOM 1680 N N . LEU A 1 210 ? -27.822 2.086 51.301 1.00 89.31 210 LEU A N 1
ATOM 1681 C CA . LEU A 1 210 ? -26.391 2.323 51.126 1.00 89.31 210 LEU A CA 1
ATOM 1682 C C . LEU A 1 210 ? -25.754 1.302 50.174 1.00 89.31 210 LEU A C 1
ATOM 1684 O O . LEU A 1 210 ? -24.996 1.688 49.288 1.00 89.31 210 LEU A O 1
ATOM 1688 N N . ASN A 1 211 ? -26.103 0.020 50.300 1.00 88.50 211 ASN A N 1
ATOM 1689 C CA . ASN A 1 211 ? -25.629 -1.014 49.379 1.00 88.50 211 ASN A CA 1
ATOM 1690 C C . ASN A 1 211 ? -26.114 -0.765 47.940 1.00 88.50 211 ASN A C 1
ATOM 1692 O O . ASN A 1 211 ? -25.356 -0.967 46.993 1.00 88.50 211 ASN A O 1
ATOM 1696 N N . ALA A 1 212 ? -27.353 -0.292 47.768 1.00 88.62 212 ALA A N 1
ATOM 1697 C CA . ALA A 1 212 ? -27.887 0.079 46.458 1.00 88.62 212 ALA A CA 1
ATOM 1698 C C . ALA A 1 212 ? -27.161 1.302 45.861 1.00 88.62 212 ALA A C 1
ATOM 1700 O O . ALA A 1 212 ? -26.782 1.274 44.691 1.00 88.62 212 ALA A O 1
ATOM 1701 N N . ILE A 1 213 ? -26.890 2.333 46.670 1.00 88.19 213 ILE A N 1
ATOM 1702 C CA . ILE A 1 213 ? -26.089 3.510 46.285 1.00 88.19 213 ILE A CA 1
ATOM 1703 C C . ILE A 1 213 ? -24.680 3.084 45.855 1.00 88.19 213 ILE A C 1
ATOM 1705 O O . ILE A 1 213 ? -24.206 3.493 44.796 1.00 88.19 213 ILE A O 1
ATOM 1709 N N . ALA A 1 214 ? -24.031 2.225 46.639 1.00 87.31 214 ALA A N 1
ATOM 1710 C CA . ALA A 1 214 ? -22.684 1.741 46.365 1.00 87.31 214 ALA A CA 1
ATOM 1711 C C . ALA A 1 214 ? -22.609 0.886 45.088 1.00 87.31 214 ALA A C 1
ATOM 1713 O O . ALA A 1 214 ? -21.644 0.993 44.333 1.00 87.31 214 ALA A O 1
ATOM 1714 N N . ALA A 1 215 ? -23.637 0.080 44.801 1.00 85.56 215 ALA A N 1
ATOM 1715 C CA . ALA A 1 215 ? -23.728 -0.694 43.563 1.00 85.56 215 ALA A CA 1
ATOM 1716 C C . ALA A 1 215 ? -23.912 0.207 42.329 1.00 85.56 215 ALA A C 1
ATOM 1718 O O . ALA A 1 215 ? -23.267 0.001 41.301 1.00 85.56 215 ALA A O 1
ATOM 1719 N N . VAL A 1 216 ? -24.755 1.235 42.446 1.00 83.25 216 VAL A N 1
ATOM 1720 C CA . VAL A 1 216 ? -25.026 2.215 41.385 1.00 83.25 216 VAL A CA 1
ATOM 1721 C C . VAL A 1 216 ? -23.806 3.091 41.083 1.00 83.25 216 VAL A C 1
ATOM 1723 O O . VAL A 1 216 ? -23.517 3.360 39.915 1.00 83.25 216 VAL A O 1
ATOM 1726 N N . LEU A 1 217 ? -23.077 3.508 42.122 1.00 84.06 217 LEU A N 1
ATOM 1727 C CA . LEU A 1 217 ? -21.864 4.325 42.017 1.00 84.06 217 LEU A CA 1
ATOM 1728 C C . LEU A 1 217 ? -20.579 3.503 41.832 1.00 84.06 217 LEU A C 1
ATOM 1730 O O . LEU A 1 217 ? -19.511 4.090 41.680 1.00 84.06 217 LEU A O 1
ATOM 1734 N N . LYS A 1 218 ? -20.683 2.166 41.802 1.00 80.69 218 LYS A N 1
ATOM 1735 C CA . LYS A 1 218 ? -19.567 1.218 41.653 1.00 80.69 218 LYS A CA 1
ATOM 1736 C C . LYS A 1 218 ? -18.432 1.460 42.655 1.00 80.69 218 LYS A C 1
ATOM 1738 O O . LYS A 1 218 ? -17.273 1.576 42.263 1.00 80.69 218 LYS A O 1
ATOM 1743 N N . PHE A 1 219 ? -18.768 1.524 43.941 1.00 82.75 219 PHE A N 1
ATOM 1744 C CA . PHE A 1 219 ? -17.766 1.650 45.000 1.00 82.75 219 PHE A CA 1
ATOM 1745 C C . PHE A 1 219 ? -16.796 0.467 44.977 1.00 82.75 219 PHE A C 1
ATOM 1747 O O . PHE A 1 219 ? -17.190 -0.691 44.811 1.00 82.75 219 PHE A O 1
ATOM 1754 N N . SER A 1 220 ? -15.521 0.766 45.180 1.00 84.19 220 SER A N 1
ATOM 1755 C CA . SER A 1 220 ? -14.493 -0.226 45.457 1.00 84.19 220 SER A CA 1
ATOM 1756 C C . SER A 1 220 ? -14.693 -0.854 46.841 1.00 84.19 220 SER A C 1
ATOM 1758 O O . SER A 1 220 ? -15.346 -0.292 47.725 1.00 84.19 220 SER A O 1
ATOM 1760 N N . SER A 1 221 ? -14.094 -2.027 47.064 1.00 81.44 221 SER A N 1
ATOM 1761 C CA . SER A 1 221 ? -14.158 -2.721 48.358 1.00 81.44 221 SER A CA 1
ATOM 1762 C C . SER A 1 221 ? -13.634 -1.856 49.514 1.00 81.44 221 SER A C 1
ATOM 1764 O O . SER A 1 221 ? -14.205 -1.886 50.598 1.00 81.44 221 SER A O 1
ATOM 1766 N N . SER A 1 222 ? -12.617 -1.021 49.262 1.00 81.88 222 SER A N 1
ATOM 1767 C CA . SER A 1 222 ? -12.062 -0.097 50.260 1.00 81.88 222 SER A CA 1
ATOM 1768 C C . SER A 1 222 ? -13.029 1.041 50.614 1.00 81.88 222 SER A C 1
ATOM 1770 O O . SER A 1 222 ? -13.190 1.373 51.787 1.00 81.88 222 SER A O 1
ATOM 1772 N N . GLU A 1 223 ? -13.727 1.608 49.625 1.00 83.06 223 GLU A N 1
ATOM 1773 C CA . GLU A 1 223 ? -14.737 2.651 49.857 1.00 83.06 223 GLU A CA 1
ATOM 1774 C C . GLU A 1 223 ? -15.945 2.096 50.625 1.00 83.06 223 GLU A C 1
ATOM 1776 O O . GLU A 1 223 ? -16.463 2.752 51.528 1.00 83.06 223 GLU A O 1
ATOM 1781 N N . MET A 1 224 ? -16.358 0.857 50.337 1.00 81.38 224 MET A N 1
ATOM 1782 C CA . MET A 1 224 ? -17.438 0.186 51.068 1.00 81.38 224 MET A CA 1
ATOM 1783 C C . MET A 1 224 ? -17.103 0.011 52.559 1.00 81.38 224 MET A C 1
ATOM 1785 O O . MET A 1 224 ? -17.940 0.273 53.427 1.00 81.38 224 MET A O 1
ATOM 1789 N N . GLU A 1 225 ? -15.870 -0.398 52.866 1.00 80.38 225 GLU A N 1
ATOM 1790 C CA . GLU A 1 225 ? -15.394 -0.564 54.241 1.00 80.38 225 GLU A CA 1
ATOM 1791 C C . GLU A 1 225 ? -15.393 0.769 55.002 1.00 80.38 225 GLU A C 1
ATOM 1793 O O . GLU A 1 225 ? -15.913 0.835 56.119 1.00 80.38 225 GLU A O 1
ATOM 1798 N N . GLN A 1 226 ? -14.915 1.851 54.379 1.00 78.56 226 GLN A N 1
ATOM 1799 C CA . GLN A 1 226 ? -14.902 3.184 54.993 1.00 78.56 226 GLN A CA 1
ATOM 1800 C C . GLN A 1 226 ? -16.309 3.675 55.349 1.00 78.56 226 GLN A C 1
ATOM 1802 O O . GLN A 1 226 ? -16.537 4.152 56.463 1.00 78.56 226 GLN A O 1
ATOM 1807 N N . VAL A 1 227 ? -17.278 3.512 54.446 1.00 77.19 227 VAL A N 1
ATOM 1808 C CA . VAL A 1 227 ? -18.644 3.994 54.692 1.00 77.19 227 VAL A CA 1
ATOM 1809 C C . VAL A 1 227 ? -19.372 3.109 55.714 1.00 77.19 227 VAL A C 1
ATOM 1811 O O . VAL A 1 227 ? -20.101 3.624 56.562 1.00 77.19 227 VAL A O 1
ATOM 1814 N N . SER A 1 228 ? -19.110 1.797 55.732 1.00 70.38 228 SER A N 1
ATOM 1815 C CA . SER A 1 228 ? -19.689 0.875 56.723 1.00 70.38 228 SER A CA 1
ATOM 1816 C C . SER A 1 228 ? -19.191 1.108 58.162 1.00 70.38 228 SER A C 1
ATOM 1818 O O . SER A 1 228 ? -19.962 0.943 59.110 1.00 70.38 228 SER A O 1
ATOM 1820 N N . CYS A 1 229 ? -17.944 1.563 58.339 1.00 58.06 229 CYS A N 1
ATOM 1821 C CA . CYS A 1 229 ? -17.357 1.870 59.649 1.00 58.06 229 CYS A CA 1
ATOM 1822 C C . CYS A 1 229 ? -17.935 3.137 60.301 1.00 58.06 229 CYS A C 1
ATOM 1824 O O . CYS A 1 229 ? -17.960 3.231 61.528 1.00 58.06 229 CYS A O 1
ATOM 1826 N N . THR A 1 230 ? -18.444 4.088 59.511 1.00 57.78 230 THR A N 1
ATOM 1827 C CA . THR A 1 230 ? -19.038 5.341 60.026 1.00 57.78 230 THR A CA 1
ATOM 1828 C C . THR A 1 230 ? -20.481 5.196 60.529 1.00 57.78 230 THR A C 1
ATOM 1830 O O . THR A 1 230 ? -20.956 6.056 61.263 1.00 57.78 230 THR A O 1
ATOM 1833 N N . HIS A 1 231 ? -21.175 4.097 60.199 1.00 55.66 231 HIS A N 1
ATOM 1834 C CA . HIS A 1 231 ? -22.558 3.818 60.625 1.00 55.66 231 HIS A CA 1
ATOM 1835 C C . HIS A 1 231 ? -22.627 2.859 61.839 1.00 55.66 231 HIS A C 1
ATOM 1837 O O . HIS A 1 231 ? -23.660 2.236 62.106 1.00 55.66 231 HIS A O 1
ATOM 1843 N N . LYS A 1 232 ? -21.545 2.691 62.611 1.00 51.62 232 LYS A N 1
ATOM 1844 C CA . LYS A 1 232 ? -21.662 1.988 63.898 1.00 51.62 232 LYS A CA 1
ATOM 1845 C C . LYS A 1 232 ? -22.492 2.858 64.854 1.00 51.62 232 LYS A C 1
ATOM 1847 O O . LYS A 1 232 ? -22.126 4.015 65.054 1.00 51.62 232 LYS A O 1
ATOM 1852 N N . PRO A 1 233 ? -23.608 2.352 65.414 1.00 48.16 233 PRO A N 1
ATOM 1853 C CA . PRO A 1 233 ? -24.368 3.120 66.390 1.00 48.16 233 PRO A CA 1
ATOM 1854 C C . PRO A 1 233 ? -23.472 3.407 67.606 1.00 48.16 233 PRO A C 1
ATOM 1856 O O . PRO A 1 233 ? -22.643 2.554 67.946 1.00 48.16 233 PRO A O 1
ATOM 1859 N N . PRO A 1 234 ? -23.603 4.583 68.247 1.00 46.28 234 PRO A N 1
ATOM 1860 C CA . PRO A 1 234 ? -22.962 4.807 69.532 1.00 46.28 234 PRO A CA 1
ATOM 1861 C C . PRO A 1 234 ? -23.514 3.771 70.519 1.00 46.28 234 PRO A C 1
ATOM 1863 O O . PRO A 1 234 ? -24.719 3.508 70.530 1.00 46.28 234 PRO A O 1
ATOM 1866 N N . VAL A 1 235 ? -22.600 3.136 71.255 1.00 41.53 235 VAL A N 1
ATOM 1867 C CA . VAL A 1 235 ? -22.901 2.206 72.354 1.00 41.53 235 VAL A CA 1
ATOM 1868 C C . VAL A 1 235 ? -23.646 2.942 73.459 1.00 41.53 235 VAL A C 1
ATOM 1870 O O . VAL A 1 235 ? -23.251 4.096 73.741 1.00 41.53 235 VAL A O 1
#

InterPro domains:
  IPR000237 GRIP domain [PF01465] (184-227)
  IPR000237 GRIP domain [PS50913] (180-230)
  IPR000237 GRIP domain [SM00755] (183-230)
  IPR051952 Golgi-associated and autophagy-related protein [PTHR23157] (13-227)

Radius of gyration: 48.78 Å; chains: 1; bounding box: 96×48×131 Å